Protein AF-A0A0P0WEH6-F1 (afdb_monomer_lite)

Foldseek 3Di:
DVVVVVVVVVVVVVVVVVVVVVCCVVVVVVVDDVPVVNVVVVVVVVVVVVVVVVVVVVVVVVVVVVVVVVVVVVVVVVVVVVVVVVVVVVVVVVPPDDDDDPVVVVVVVVVVVVVVVVVVVVVVVVVVVVVVVVVVVVVVVVVVVVVVVVVVVVVVVVVVVVVVVVVVVVVVVVVVVVVVVVVVVVVVVVVVVVVVVVVVVVPDDPVVVVVVVVVVVVVVVCCVVPVVVVVVVVVVVVVCVVVVVVVVVVCVVCVVVVVVVCVVCVVVCVVVVVVVVVVCVVLVVQLVVQLVVQLCVCVVVVPDDNVVSNVVSNVVSVCVSVVVVVVVVVVVVVVVVVVVVVVVPPPDPPPDPDDPDDDPPDDDD

Organism: Oryza sativa subsp. japonica (NCBI:txid39947)

Radius of gyration: 44.31 Å; chains: 1; bounding box: 139×90×106 Å

Sequence (365 aa):
MANHRAVIAAVLVFCLCFVQVARCDVVAAAVSPSSPEQAQELQMLRAKVASLELRSLGLEDEISGRKEETLQLENVVREKSAQIAALVSELEVLQVPNVADDESVLKANAHNEMLEKQVLRLGSDLEDQVKKGESLEARASEAEKSLLELTQKLDHAEKINMEQKKKIEELNHSLRQVQDKLFEVEREAKLKAEELMKVHGMWLPHWVMARFVYCQDLASDKWQLHGKPVLDALAQKESKKFTTPYITKVVAASEPRLSRVCAVLEPYTRPVISAWRKLVMSASVPHRQVQKGIKHFVNDNGLLKSDSADRFAWFTASALVALPMFYTYKMLSAAIWRKAVAAQGSGGTRSKKASNRRRTQRVDS

InterPro domains:
  IPR022092 TATA element modulatory factor 1 DNA binding [PF12329] (72-144)

Structure (mmCIF, N/CA/C/O backbone):
data_AF-A0A0P0WEH6-F1
#
_entry.id   AF-A0A0P0WEH6-F1
#
loop_
_atom_site.group_PDB
_atom_site.id
_atom_site.type_symbol
_atom_site.label_atom_id
_atom_site.label_alt_id
_atom_site.label_comp_id
_atom_site.label_asym_id
_atom_site.label_entity_id
_atom_site.label_seq_id
_atom_site.pdbx_PDB_ins_code
_atom_site.Cartn_x
_atom_site.Cartn_y
_atom_site.Cartn_z
_atom_site.occupancy
_atom_site.B_iso_or_equiv
_atom_site.auth_seq_id
_atom_site.auth_comp_id
_atom_site.auth_asym_id
_atom_site.auth_atom_id
_atom_site.pdbx_PDB_model_num
ATOM 1 N N . MET A 1 1 ? 30.711 17.380 -37.908 1.00 49.03 1 MET A N 1
ATOM 2 C CA . MET A 1 1 ? 30.812 16.961 -36.486 1.00 49.03 1 MET A CA 1
ATOM 3 C C . MET A 1 1 ? 29.763 17.626 -35.583 1.00 49.03 1 MET A C 1
ATOM 5 O O . MET A 1 1 ? 29.143 16.916 -34.803 1.00 49.03 1 MET A O 1
ATOM 9 N N . ALA A 1 2 ? 29.514 18.943 -35.682 1.00 53.19 2 ALA A N 1
ATOM 10 C CA . ALA A 1 2 ? 28.563 19.655 -34.807 1.00 53.19 2 ALA A CA 1
ATOM 11 C C . ALA A 1 2 ? 27.101 19.163 -34.911 1.00 53.19 2 ALA A C 1
ATOM 13 O O . ALA A 1 2 ? 26.429 19.001 -33.896 1.00 53.19 2 ALA A O 1
ATOM 14 N N . ASN A 1 3 ? 26.637 18.822 -36.117 1.00 61.38 3 ASN A N 1
ATOM 15 C CA . ASN A 1 3 ? 25.236 18.441 -36.342 1.00 61.38 3 ASN A CA 1
ATOM 16 C C . ASN A 1 3 ? 24.877 17.093 -35.697 1.00 61.38 3 ASN A C 1
ATOM 18 O O . ASN A 1 3 ? 23.788 16.938 -35.154 1.00 61.38 3 ASN A O 1
ATOM 22 N N . HIS A 1 4 ? 25.807 16.132 -35.679 1.00 58.94 4 HIS A N 1
ATOM 23 C CA . HIS A 1 4 ? 25.560 14.837 -35.038 1.00 58.94 4 HIS A CA 1
ATOM 24 C C . HIS A 1 4 ? 25.409 14.967 -33.523 1.00 58.94 4 HIS A C 1
ATOM 26 O O . HIS A 1 4 ? 24.548 14.317 -32.936 1.00 58.94 4 HIS A O 1
ATOM 32 N N . ARG A 1 5 ? 26.191 15.855 -32.897 1.00 60.41 5 ARG A N 1
ATOM 33 C CA . ARG A 1 5 ? 26.082 16.132 -31.460 1.00 60.41 5 ARG A CA 1
ATOM 34 C C . ARG A 1 5 ? 24.734 16.764 -31.109 1.00 60.41 5 ARG A C 1
ATOM 36 O O . ARG A 1 5 ? 24.140 16.370 -30.113 1.00 60.41 5 ARG A O 1
ATOM 43 N N . ALA A 1 6 ? 24.224 17.664 -31.952 1.00 67.44 6 ALA A N 1
ATOM 44 C CA . ALA A 1 6 ? 22.910 18.277 -31.757 1.00 67.44 6 ALA A CA 1
ATOM 45 C C . ALA A 1 6 ? 21.763 17.255 -31.863 1.00 67.44 6 ALA A C 1
ATOM 47 O O . ALA A 1 6 ? 20.862 17.256 -31.028 1.00 67.44 6 ALA A O 1
ATOM 48 N N . VAL A 1 7 ? 21.824 16.338 -32.835 1.00 68.19 7 VAL A N 1
ATOM 49 C CA . VAL A 1 7 ? 20.804 15.287 -32.997 1.00 68.19 7 VAL A CA 1
ATOM 50 C C . VAL A 1 7 ? 20.835 14.296 -31.830 1.00 68.19 7 VAL A C 1
ATOM 52 O O . VAL A 1 7 ? 19.786 13.967 -31.284 1.00 68.19 7 VAL A O 1
ATOM 55 N N . ILE A 1 8 ? 22.022 13.863 -31.394 1.00 67.38 8 ILE A N 1
ATOM 56 C CA . ILE A 1 8 ? 22.162 12.959 -30.241 1.00 67.38 8 ILE A CA 1
ATOM 57 C C . ILE A 1 8 ? 21.647 13.635 -28.964 1.00 67.38 8 ILE A C 1
ATOM 59 O O . ILE A 1 8 ? 20.909 13.014 -28.202 1.00 67.38 8 ILE A O 1
ATOM 63 N N . ALA A 1 9 ? 21.963 14.917 -28.756 1.00 73.19 9 ALA A N 1
ATOM 64 C CA . ALA A 1 9 ? 21.450 15.679 -27.621 1.00 73.19 9 ALA A CA 1
ATOM 65 C C . ALA A 1 9 ? 19.916 15.789 -27.652 1.00 73.19 9 ALA A C 1
ATOM 67 O O . ALA A 1 9 ? 19.273 15.555 -26.632 1.00 73.19 9 ALA A O 1
ATOM 68 N N . ALA A 1 10 ? 19.317 16.061 -28.815 1.00 72.06 10 ALA A N 1
ATOM 69 C CA . ALA A 1 10 ? 17.864 16.140 -28.957 1.00 72.06 10 ALA A CA 1
ATOM 70 C C . ALA A 1 10 ? 17.169 14.798 -28.661 1.00 72.06 10 ALA A C 1
ATOM 72 O O . ALA A 1 10 ? 16.159 14.771 -27.959 1.00 72.06 10 ALA A O 1
ATOM 73 N N . VAL A 1 11 ? 17.733 13.677 -29.130 1.00 72.75 11 VAL A N 1
ATOM 74 C CA . VAL A 1 11 ? 17.203 12.330 -28.850 1.00 72.75 11 VAL A CA 1
ATOM 75 C C . VAL A 1 11 ? 17.334 11.981 -27.367 1.00 72.75 11 VAL A C 1
ATOM 77 O O . VAL A 1 11 ? 16.394 11.445 -26.784 1.00 72.75 11 VAL A O 1
ATOM 80 N N . LEU A 1 12 ? 18.457 12.321 -26.727 1.00 71.44 12 LEU A N 1
ATOM 81 C CA . LEU A 1 12 ? 18.643 12.098 -25.291 1.00 71.44 12 LEU A CA 1
ATOM 82 C C . LEU A 1 12 ? 17.666 12.928 -24.456 1.00 71.44 12 LEU A C 1
ATOM 84 O O . LEU A 1 12 ? 17.074 12.392 -23.524 1.00 71.44 12 LEU A O 1
ATOM 88 N N . VAL A 1 13 ? 17.435 14.194 -24.813 1.00 76.69 13 VAL A N 1
ATOM 89 C CA . VAL A 1 13 ? 16.429 15.037 -24.150 1.00 76.69 13 VAL A CA 1
ATOM 90 C C . VAL A 1 13 ? 15.031 14.449 -24.334 1.00 76.69 13 VAL A C 1
ATOM 92 O O . VAL A 1 13 ? 14.286 14.350 -23.365 1.00 76.69 13 VAL A O 1
ATOM 95 N N . PHE A 1 14 ? 14.689 13.974 -25.533 1.00 66.06 14 PHE A N 1
ATOM 96 C CA . PHE A 1 14 ? 13.393 13.347 -25.790 1.00 66.06 14 PHE A CA 1
ATOM 97 C C . PHE A 1 14 ? 13.202 12.049 -24.987 1.00 66.06 14 PHE A C 1
ATOM 99 O O . PHE A 1 14 ? 12.155 11.854 -24.371 1.00 66.06 14 PHE A O 1
ATOM 106 N N . CYS A 1 15 ? 14.228 11.195 -24.911 1.00 64.38 15 CYS A N 1
ATOM 107 C CA . CYS A 1 15 ? 14.220 9.989 -24.078 1.00 64.38 15 CYS A CA 1
ATOM 108 C C . CYS A 1 15 ? 14.113 10.320 -22.585 1.00 64.38 15 CYS A C 1
ATOM 110 O O . CYS A 1 15 ? 13.343 9.679 -21.874 1.00 64.38 15 CYS A O 1
ATOM 112 N N . LEU A 1 16 ? 14.839 11.333 -22.105 1.00 63.47 16 LEU A N 1
ATOM 113 C CA . LEU A 1 16 ? 14.750 11.778 -20.715 1.00 63.47 16 LEU A CA 1
ATOM 114 C C . LEU A 1 16 ? 13.370 12.359 -20.404 1.00 63.47 16 LEU A C 1
ATOM 116 O O . LEU A 1 16 ? 12.826 12.041 -19.356 1.00 63.47 16 LEU A O 1
ATOM 120 N N . CYS A 1 17 ? 12.751 13.113 -21.317 1.00 61.34 17 CYS A N 1
ATOM 121 C CA . CYS A 1 17 ? 11.372 13.573 -21.159 1.00 61.34 17 CYS A CA 1
ATOM 122 C C . CYS A 1 17 ? 10.377 12.407 -21.123 1.00 61.34 17 CYS A C 1
ATOM 124 O O . CYS A 1 17 ? 9.487 12.409 -20.279 1.00 61.34 17 CYS A O 1
ATOM 126 N N . PHE A 1 18 ? 10.539 11.384 -21.968 1.00 52.75 18 PHE A N 1
ATOM 127 C CA . PHE A 1 18 ? 9.688 10.189 -21.924 1.00 52.75 18 PHE A CA 1
ATOM 128 C C . PHE A 1 18 ? 9.858 9.399 -20.623 1.00 52.75 18 PHE A C 1
ATOM 130 O O . PHE A 1 18 ? 8.867 8.971 -20.034 1.00 52.75 18 PHE A O 1
ATOM 137 N N . VAL A 1 19 ? 11.090 9.249 -20.130 1.00 55.75 19 VAL A N 1
ATOM 138 C CA . VAL A 1 19 ? 11.360 8.592 -18.844 1.00 55.75 19 VAL A CA 1
ATOM 139 C C . VAL A 1 19 ? 10.847 9.433 -17.678 1.00 55.75 19 VAL A C 1
ATOM 141 O O . VAL A 1 19 ? 10.328 8.864 -16.726 1.00 55.75 19 VAL A O 1
ATOM 144 N N . GLN A 1 20 ? 10.940 10.763 -17.744 1.00 51.84 20 GLN A N 1
ATOM 145 C CA . GLN A 1 20 ? 10.432 11.656 -16.705 1.00 51.84 20 GLN A CA 1
ATOM 146 C C . GLN A 1 20 ? 8.901 11.682 -16.692 1.00 51.84 20 GLN A C 1
ATOM 148 O O . GLN A 1 20 ? 8.323 11.687 -15.617 1.00 51.84 20 GLN A O 1
ATOM 153 N N . VAL A 1 21 ? 8.233 11.626 -17.850 1.00 52.53 21 VAL A N 1
ATOM 154 C CA . VAL A 1 21 ? 6.766 11.502 -17.933 1.00 52.53 21 VAL A CA 1
ATOM 155 C C . VAL A 1 21 ? 6.313 10.129 -17.433 1.00 52.53 21 VAL A C 1
ATOM 157 O O . VAL A 1 21 ? 5.406 10.062 -16.611 1.00 52.53 21 VAL A O 1
ATOM 160 N N . ALA A 1 22 ? 7.000 9.045 -17.808 1.00 48.09 22 ALA A N 1
ATOM 161 C CA . ALA A 1 22 ? 6.715 7.712 -17.269 1.00 48.09 22 ALA A CA 1
ATOM 162 C C . ALA A 1 22 ? 7.006 7.619 -15.759 1.00 48.09 22 ALA A C 1
ATOM 164 O O . ALA A 1 22 ? 6.276 6.966 -15.017 1.00 48.09 22 ALA A O 1
ATOM 165 N N . ARG A 1 23 ? 8.045 8.309 -15.273 1.00 41.91 23 ARG A N 1
ATOM 166 C CA . ARG A 1 23 ? 8.304 8.457 -13.840 1.00 41.91 23 ARG A CA 1
ATOM 167 C C . ARG A 1 23 ? 7.329 9.402 -13.171 1.00 41.91 23 ARG A C 1
ATOM 169 O O . ARG A 1 23 ? 7.100 9.204 -11.998 1.00 41.91 23 ARG A O 1
ATOM 176 N N . CYS A 1 24 ? 6.733 10.378 -13.838 1.00 42.59 24 CYS A N 1
ATOM 177 C CA . CYS A 1 24 ? 5.680 11.175 -13.224 1.00 42.59 24 CYS A CA 1
ATOM 178 C C . CYS A 1 24 ? 4.388 10.369 -13.099 1.00 42.59 24 CYS A C 1
ATOM 180 O O . CYS A 1 24 ? 3.744 10.520 -12.075 1.00 42.59 24 CYS A O 1
ATOM 182 N N . ASP A 1 25 ? 4.076 9.433 -13.999 1.00 40.84 25 ASP A N 1
ATOM 183 C CA . ASP A 1 25 ? 2.957 8.504 -13.767 1.00 40.84 25 ASP A CA 1
ATOM 184 C C . ASP A 1 25 ? 3.279 7.450 -12.690 1.00 40.84 25 ASP A C 1
ATOM 186 O O . ASP A 1 25 ? 2.415 7.106 -11.888 1.00 40.84 25 ASP A O 1
ATOM 190 N N . VAL A 1 26 ? 4.530 6.982 -12.584 1.00 41.53 26 VAL A N 1
ATOM 191 C CA . VAL A 1 26 ? 4.910 5.989 -11.555 1.00 41.53 26 VAL A CA 1
ATOM 192 C C . VAL A 1 26 ? 5.277 6.616 -10.205 1.00 41.53 26 VAL A C 1
ATOM 194 O O . VAL A 1 26 ? 5.072 5.990 -9.178 1.00 41.53 26 VAL A O 1
ATOM 197 N N . VAL A 1 27 ? 5.769 7.853 -10.151 1.00 36.81 27 VAL A N 1
ATOM 198 C CA . VAL A 1 27 ? 6.082 8.580 -8.905 1.00 36.81 27 VAL A CA 1
ATOM 199 C C . VAL A 1 27 ? 4.881 9.386 -8.424 1.00 36.81 27 VAL A C 1
ATOM 201 O O . VAL A 1 27 ? 4.706 9.481 -7.214 1.00 36.81 27 VAL A O 1
ATOM 204 N N . ALA A 1 28 ? 3.960 9.812 -9.297 1.00 35.62 28 ALA A N 1
ATOM 205 C CA . ALA A 1 28 ? 2.600 10.106 -8.832 1.00 35.62 28 ALA A CA 1
ATOM 206 C C . ALA A 1 28 ? 1.911 8.848 -8.264 1.00 35.62 28 ALA A C 1
ATOM 208 O O . ALA A 1 28 ? 0.992 8.983 -7.465 1.00 35.62 28 ALA A O 1
ATOM 209 N N . ALA A 1 29 ? 2.397 7.643 -8.592 1.00 39.84 29 ALA A N 1
ATOM 210 C CA . ALA A 1 29 ? 2.012 6.405 -7.914 1.00 39.84 29 ALA A CA 1
ATOM 211 C C . ALA A 1 29 ? 2.959 5.968 -6.767 1.00 39.84 29 ALA A C 1
ATOM 213 O O . ALA A 1 29 ? 2.614 5.040 -6.041 1.00 39.84 29 ALA A O 1
ATOM 214 N N . ALA A 1 30 ? 4.124 6.606 -6.564 1.00 36.78 30 ALA A N 1
ATOM 215 C CA . ALA A 1 30 ? 5.135 6.172 -5.581 1.00 36.78 30 ALA A CA 1
ATOM 216 C C . ALA A 1 30 ? 5.506 7.215 -4.518 1.00 36.78 30 ALA A C 1
ATOM 218 O O . ALA A 1 30 ? 6.139 6.859 -3.523 1.00 36.78 30 ALA A O 1
ATOM 219 N N . VAL A 1 31 ? 5.028 8.460 -4.616 1.00 35.81 31 VAL A N 1
ATOM 220 C CA . VAL A 1 31 ? 4.615 9.158 -3.397 1.00 35.81 31 VAL A CA 1
ATOM 221 C C . VAL A 1 31 ? 3.402 8.385 -2.951 1.00 35.81 31 VAL A C 1
ATOM 223 O O . VAL A 1 31 ? 2.314 8.730 -3.377 1.00 35.81 31 VAL A O 1
ATOM 226 N N . SER A 1 32 ? 3.626 7.291 -2.215 1.00 36.75 32 SER A N 1
ATOM 227 C CA . SER A 1 32 ? 2.594 6.522 -1.544 1.00 36.75 32 SER A CA 1
ATOM 228 C C . SER A 1 32 ? 1.738 7.544 -0.814 1.00 36.75 32 SER A C 1
ATOM 230 O O . SER A 1 32 ? 2.116 7.982 0.278 1.00 36.75 32 SER A O 1
ATOM 232 N N . PRO A 1 33 ? 0.578 7.941 -1.371 1.00 44.69 33 PRO A N 1
ATOM 233 C CA . PRO A 1 33 ? -0.447 8.418 -0.487 1.00 44.69 33 PRO A CA 1
ATOM 234 C C . PRO A 1 33 ? -0.684 7.192 0.408 1.00 44.69 33 PRO A C 1
ATOM 236 O O . PRO A 1 33 ? -0.473 6.045 -0.015 1.00 44.69 33 PRO A O 1
ATOM 239 N N . SER A 1 34 ? -1.066 7.382 1.661 1.00 44.69 34 SER A N 1
ATOM 240 C CA . SER A 1 34 ? -1.860 6.350 2.336 1.00 44.69 34 SER A CA 1
ATOM 241 C C . SER A 1 34 ? -2.739 5.683 1.276 1.00 44.69 34 SER A C 1
ATOM 243 O O . SER A 1 34 ? -3.436 6.437 0.583 1.00 44.69 34 SER A O 1
ATOM 245 N N . SER A 1 35 ? -2.581 4.366 1.044 1.00 57.91 35 SER A N 1
ATOM 246 C CA . SER A 1 35 ? -3.246 3.667 -0.067 1.00 57.91 35 SER A CA 1
ATOM 247 C C . SER A 1 35 ? -4.658 4.236 -0.191 1.00 57.91 35 SER A C 1
ATOM 249 O O . SER A 1 35 ? -5.295 4.406 0.852 1.00 57.91 35 SER A O 1
ATOM 251 N N . PRO A 1 36 ? -5.149 4.619 -1.381 1.00 64.56 36 PRO A N 1
ATOM 252 C CA . PRO A 1 36 ? -6.503 5.155 -1.504 1.00 64.56 36 PRO A CA 1
ATOM 253 C C . PRO A 1 36 ? -7.521 4.250 -0.795 1.00 64.56 36 PRO A C 1
ATOM 255 O O . PRO A 1 36 ? -8.462 4.762 -0.204 1.00 64.56 36 PRO A O 1
ATOM 258 N N . GLU A 1 37 ? -7.246 2.943 -0.724 1.00 76.50 37 GLU A N 1
ATOM 259 C CA . GLU A 1 37 ? -7.970 1.971 0.098 1.00 76.50 37 GLU A CA 1
ATOM 260 C C . GLU A 1 37 ? -7.868 2.255 1.606 1.00 76.50 37 GLU A C 1
ATOM 262 O O . GLU A 1 37 ? -8.894 2.346 2.257 1.00 76.50 37 GLU A O 1
ATOM 267 N N . GLN A 1 38 ? -6.678 2.489 2.172 1.00 75.12 38 GLN A N 1
ATOM 268 C CA . GLN A 1 38 ? -6.504 2.866 3.587 1.00 75.12 38 GLN A CA 1
ATOM 269 C C . GLN A 1 38 ? -7.129 4.226 3.920 1.00 75.12 38 GLN A C 1
ATOM 271 O O . GLN A 1 38 ? -7.717 4.396 4.985 1.00 75.12 38 GLN A O 1
ATOM 276 N N . ALA A 1 39 ? -7.007 5.216 3.032 1.00 79.56 39 ALA A N 1
ATOM 277 C CA . ALA A 1 39 ? -7.647 6.515 3.222 1.00 79.56 39 ALA A CA 1
ATOM 278 C C . ALA A 1 39 ? -9.179 6.390 3.162 1.00 79.56 39 ALA A C 1
ATOM 280 O O . ALA A 1 39 ? -9.877 7.011 3.966 1.00 79.56 39 ALA A O 1
ATOM 281 N N . GLN A 1 40 ? -9.693 5.553 2.257 1.00 84.50 40 GLN A N 1
ATOM 282 C CA . GLN A 1 40 ? -11.111 5.225 2.135 1.00 84.50 40 GLN A CA 1
ATOM 283 C C . GLN A 1 40 ? -11.610 4.404 3.328 1.00 84.50 40 GLN A C 1
ATOM 285 O O . GLN A 1 40 ? -12.696 4.677 3.828 1.00 84.50 40 GLN A O 1
ATOM 290 N N . GLU A 1 41 ? -10.821 3.460 3.840 1.00 88.44 41 GLU A N 1
ATOM 291 C CA . GLU A 1 41 ? -11.109 2.697 5.057 1.00 88.44 41 GLU A CA 1
ATOM 292 C C . GLU A 1 41 ? -11.134 3.609 6.282 1.00 88.44 41 GLU A C 1
ATOM 294 O O . GLU A 1 41 ? -12.088 3.554 7.050 1.00 88.44 41 GLU A O 1
ATOM 299 N N . LEU A 1 42 ? -10.156 4.506 6.440 1.00 86.94 42 LEU A N 1
ATOM 300 C CA . LEU A 1 42 ? -10.142 5.492 7.523 1.00 86.94 42 LEU A CA 1
ATOM 301 C C . LEU A 1 42 ? -11.307 6.479 7.416 1.00 86.94 42 LEU A C 1
ATOM 303 O O . LEU A 1 42 ? -11.885 6.848 8.436 1.00 86.94 42 LEU A O 1
ATOM 307 N N . GLN A 1 43 ? -11.679 6.917 6.211 1.00 89.62 43 GLN A N 1
ATOM 308 C CA . GLN A 1 43 ? -12.876 7.739 6.016 1.00 89.62 43 GLN A CA 1
ATOM 309 C C . GLN A 1 43 ? -14.155 6.961 6.320 1.00 89.62 43 GLN A C 1
ATOM 311 O O . GLN A 1 43 ? -15.037 7.494 6.987 1.00 89.62 43 GLN A O 1
ATOM 316 N N . MET A 1 44 ? -14.248 5.703 5.890 1.00 93.38 44 MET A N 1
ATOM 317 C CA . MET A 1 44 ? -15.380 4.827 6.183 1.00 93.38 44 MET A CA 1
ATOM 318 C C . MET A 1 44 ? -15.498 4.572 7.687 1.00 93.38 44 MET A C 1
ATOM 320 O O . MET A 1 44 ? -16.600 4.622 8.223 1.00 93.38 44 MET A O 1
ATOM 324 N N . LEU A 1 45 ? -14.382 4.334 8.377 1.00 93.62 45 LEU A N 1
ATOM 325 C CA . LEU A 1 45 ? -14.332 4.164 9.827 1.00 93.62 45 LEU A CA 1
ATOM 326 C C . LEU A 1 45 ? -14.753 5.445 10.540 1.00 93.62 45 LEU A C 1
ATOM 328 O O . LEU A 1 45 ? -15.625 5.384 11.396 1.00 93.62 45 LEU A O 1
ATOM 332 N N . ARG A 1 46 ? -14.226 6.611 10.145 1.00 93.88 46 ARG A N 1
ATOM 333 C CA . ARG A 1 46 ? -14.662 7.903 10.702 1.00 93.88 46 ARG A CA 1
ATOM 334 C C . ARG A 1 46 ? -16.151 8.159 10.474 1.00 93.88 46 ARG A C 1
ATOM 336 O O . ARG A 1 46 ? -16.830 8.600 11.392 1.00 93.88 46 ARG A O 1
ATOM 343 N N . ALA A 1 47 ? -16.673 7.842 9.288 1.00 94.19 47 ALA A N 1
ATOM 344 C CA . ALA A 1 47 ? -18.098 7.964 8.991 1.00 94.19 47 ALA A CA 1
ATOM 345 C C . ALA A 1 47 ? -18.944 6.998 9.837 1.00 94.19 47 ALA A C 1
ATOM 347 O O . ALA A 1 47 ? -19.999 7.383 10.334 1.00 94.19 47 ALA A O 1
ATOM 348 N N . LYS A 1 48 ? -18.471 5.762 10.046 1.00 96.81 48 LYS A N 1
ATOM 349 C CA . LYS A 1 48 ? -19.132 4.782 10.916 1.00 96.81 48 LYS A CA 1
ATOM 350 C C . LYS A 1 48 ? -19.129 5.220 12.376 1.00 96.81 48 LYS A C 1
ATOM 352 O O . LYS A 1 48 ? -20.180 5.150 13.000 1.00 96.81 48 LYS A O 1
ATOM 357 N N . VAL A 1 49 ? -18.003 5.709 12.894 1.00 94.56 49 VAL A N 1
ATOM 358 C CA . VAL A 1 49 ? -17.905 6.250 14.258 1.00 94.56 49 VAL A CA 1
ATOM 359 C C . VAL A 1 49 ? -18.876 7.416 14.430 1.00 94.56 49 VAL A C 1
ATOM 361 O O . VAL A 1 49 ? -19.721 7.347 15.311 1.00 94.56 49 VAL A O 1
ATOM 364 N N . ALA A 1 50 ? -18.887 8.387 13.512 1.00 94.75 50 ALA A N 1
ATOM 365 C CA . ALA A 1 50 ? -19.842 9.497 13.559 1.00 94.75 50 ALA A CA 1
ATOM 366 C C . ALA A 1 50 ? -21.311 9.028 13.481 1.00 94.75 50 ALA A C 1
ATOM 368 O O . ALA A 1 50 ? -22.183 9.574 14.154 1.00 94.75 50 ALA A O 1
ATOM 369 N N . SER A 1 51 ? -21.603 7.994 12.683 1.00 95.12 51 SER A N 1
ATOM 370 C CA . SER A 1 51 ? -22.953 7.419 12.604 1.00 95.12 51 SER A CA 1
ATOM 371 C C . SER A 1 51 ? -23.369 6.683 13.882 1.00 95.12 51 SER A C 1
ATOM 373 O O . SER A 1 51 ? -24.536 6.740 14.265 1.00 95.12 51 SER A O 1
ATOM 375 N N . LEU A 1 52 ? -22.427 6.006 14.548 1.00 95.81 52 LEU A N 1
ATOM 376 C CA . LEU A 1 52 ? -22.659 5.312 15.813 1.00 95.81 52 LEU A CA 1
ATOM 377 C C . LEU A 1 52 ? -22.820 6.306 16.960 1.00 95.81 52 LEU A C 1
ATOM 379 O O . LEU A 1 52 ? -23.732 6.139 17.760 1.00 95.81 52 LEU A O 1
ATOM 383 N N . GLU A 1 53 ? -22.008 7.361 16.997 1.00 95.38 53 GLU A N 1
ATOM 384 C CA . GLU A 1 53 ? -22.137 8.463 17.955 1.00 95.38 53 GLU A CA 1
ATOM 385 C C . GLU A 1 53 ? -23.506 9.144 17.833 1.00 95.38 53 GLU A C 1
ATOM 387 O O . GLU A 1 53 ? -24.196 9.321 18.835 1.00 95.38 53 GLU A O 1
ATOM 392 N N . LEU A 1 54 ? -23.962 9.435 16.608 1.00 94.19 54 LEU A N 1
ATOM 393 C CA . LEU A 1 54 ? -25.293 10.004 16.375 1.00 94.19 54 LEU A CA 1
ATOM 394 C C . LEU A 1 54 ? -26.417 9.056 16.823 1.00 94.19 54 LEU A C 1
ATOM 396 O O . LEU A 1 54 ? -27.415 9.498 17.387 1.00 94.19 54 LEU A O 1
ATOM 400 N N . ARG A 1 55 ? -26.264 7.747 16.585 1.00 96.25 55 ARG A N 1
ATOM 401 C CA . ARG A 1 55 ? -27.238 6.739 17.026 1.00 96.25 55 ARG A CA 1
ATOM 402 C C . ARG A 1 55 ? -27.246 6.582 18.547 1.00 96.25 55 ARG A C 1
ATOM 404 O O . ARG A 1 55 ? -28.312 6.366 19.106 1.00 96.25 55 ARG A O 1
ATOM 411 N N . SER A 1 56 ? -26.088 6.704 19.195 1.00 91.31 56 SER A N 1
ATOM 412 C CA . SER A 1 56 ? -25.959 6.683 20.655 1.00 91.31 56 SER A CA 1
ATOM 413 C C . SER A 1 56 ? -26.688 7.866 21.281 1.00 91.31 56 SER A C 1
ATOM 415 O O . SER A 1 56 ? -27.531 7.657 22.143 1.00 91.31 56 SER A O 1
ATOM 417 N N . LEU A 1 57 ? -26.451 9.081 20.774 1.00 92.19 57 LEU A N 1
ATOM 418 C CA . LEU A 1 57 ? -27.165 10.287 21.209 1.00 92.19 57 LEU A CA 1
ATOM 419 C C . LEU A 1 57 ? -28.681 10.162 21.002 1.00 92.19 57 LEU A C 1
ATOM 421 O O . LEU A 1 57 ? -29.457 10.480 21.896 1.00 92.19 57 LEU A O 1
ATOM 425 N N . GLY A 1 58 ? -29.116 9.633 19.853 1.00 93.19 58 GLY A N 1
ATOM 426 C CA . GLY A 1 58 ? -30.540 9.403 19.595 1.00 93.19 58 GLY A CA 1
ATOM 427 C C . GLY A 1 58 ? -31.182 8.394 20.555 1.00 93.19 58 GLY A C 1
ATOM 428 O O . GLY A 1 58 ? -32.320 8.589 20.971 1.00 93.19 58 GLY A O 1
ATOM 429 N N . LEU A 1 59 ? -30.458 7.335 20.936 1.00 95.38 59 LEU A N 1
ATOM 430 C CA . LEU A 1 59 ? -30.929 6.366 21.930 1.00 95.38 59 LEU A CA 1
ATOM 431 C C . LEU A 1 59 ? -30.948 6.954 23.345 1.00 95.38 59 LEU A C 1
ATOM 433 O O . LEU A 1 59 ? -31.854 6.640 24.111 1.00 95.38 59 LEU A O 1
ATOM 437 N N . GLU A 1 60 ? -29.987 7.808 23.700 1.00 93.88 60 GLU A N 1
ATOM 438 C CA . GLU A 1 60 ? -29.982 8.527 24.980 1.00 93.88 60 GLU A CA 1
ATOM 439 C C . GLU A 1 60 ? -31.196 9.459 25.105 1.00 93.88 60 GLU A C 1
ATOM 441 O O . GLU A 1 60 ? -31.876 9.436 26.136 1.00 93.88 60 GLU A O 1
ATOM 446 N N . ASP A 1 61 ? -31.525 10.199 24.042 1.00 93.75 61 ASP A N 1
ATOM 447 C CA . ASP A 1 61 ? -32.721 11.046 23.978 1.00 93.75 61 ASP A CA 1
ATOM 448 C C . ASP A 1 61 ? -34.018 10.218 24.021 1.00 93.75 61 ASP A C 1
ATOM 450 O O . ASP A 1 61 ? -34.959 10.585 24.725 1.00 93.75 61 ASP A O 1
ATOM 454 N N . GLU A 1 62 ? -34.079 9.071 23.334 1.00 94.69 62 GLU A N 1
ATOM 455 C CA . GLU A 1 62 ? -35.246 8.178 23.388 1.00 94.69 62 GLU A CA 1
ATOM 456 C C . GLU A 1 62 ? -35.433 7.572 24.790 1.00 94.69 62 GLU A C 1
ATOM 458 O O . GLU A 1 62 ? -36.550 7.527 25.306 1.00 94.69 62 GLU A O 1
ATOM 463 N N . ILE A 1 63 ? -34.347 7.149 25.448 1.00 93.75 63 ILE A N 1
ATOM 464 C CA . ILE A 1 63 ? -34.378 6.650 26.831 1.00 93.75 63 ILE A CA 1
ATOM 465 C C . ILE A 1 63 ? -34.828 7.757 27.790 1.00 93.75 63 ILE A C 1
ATOM 467 O O . ILE A 1 63 ? -35.604 7.490 28.707 1.00 93.75 63 ILE A O 1
ATOM 471 N N . SER A 1 64 ? -34.355 8.988 27.590 1.00 94.25 64 SER A N 1
ATOM 472 C CA . SER A 1 64 ? -34.789 10.168 28.343 1.00 94.25 64 SER A CA 1
ATOM 473 C C . SER A 1 64 ? -36.294 10.416 28.179 1.00 94.25 64 SER A C 1
ATOM 475 O O . SER A 1 64 ? -37.013 10.501 29.176 1.00 94.25 64 SER A O 1
ATOM 477 N N . GLY A 1 65 ? -36.794 10.419 26.938 1.00 94.12 65 GLY A N 1
ATOM 478 C CA . GLY A 1 65 ? -38.219 10.576 26.640 1.00 94.12 65 GLY A CA 1
ATOM 479 C C . GLY A 1 65 ? -39.080 9.480 27.271 1.00 94.12 65 GLY A C 1
ATOM 480 O O . GLY A 1 65 ? -40.054 9.778 27.959 1.00 94.12 65 GLY A O 1
ATOM 481 N N . ARG A 1 66 ? -38.677 8.209 27.146 1.00 94.56 66 ARG A N 1
ATOM 482 C CA . ARG A 1 66 ? -39.400 7.086 27.768 1.00 94.56 66 ARG A CA 1
ATOM 483 C C . ARG A 1 66 ? -39.385 7.137 29.293 1.00 94.56 66 ARG A C 1
ATOM 485 O O . ARG A 1 66 ? -40.356 6.718 29.921 1.00 94.56 66 ARG A O 1
ATOM 492 N N . LYS A 1 67 ? -38.309 7.630 29.915 1.00 94.81 67 LYS A N 1
ATOM 493 C CA . LYS A 1 67 ? -38.262 7.839 31.372 1.00 94.81 67 LYS A CA 1
ATOM 494 C C . LYS A 1 67 ? -39.280 8.887 31.815 1.00 94.81 67 LYS A C 1
ATOM 496 O O . LYS A 1 67 ? -39.969 8.655 32.802 1.00 94.81 67 LYS A O 1
ATOM 501 N N . GLU A 1 68 ? -39.413 9.984 31.075 1.00 95.00 68 GLU A N 1
ATOM 502 C CA . GLU A 1 68 ? -40.420 11.017 31.345 1.00 95.00 68 GLU A CA 1
ATOM 503 C C . GLU A 1 68 ? -41.849 10.476 31.175 1.00 95.00 68 GLU A C 1
ATOM 505 O O . GLU A 1 68 ? -42.680 10.634 32.067 1.00 95.00 68 GLU A O 1
ATOM 510 N N . GLU A 1 69 ? -42.128 9.746 30.090 1.00 95.00 69 GLU A N 1
ATOM 511 C CA . GLU A 1 69 ? -43.420 9.069 29.884 1.00 95.00 69 GLU A CA 1
ATOM 512 C C . GLU A 1 69 ? -43.734 8.071 31.011 1.00 95.00 69 GLU A C 1
ATOM 514 O O . GLU A 1 69 ? -44.866 7.997 31.490 1.00 95.00 69 GLU A O 1
ATOM 519 N N . THR A 1 70 ? -42.723 7.332 31.482 1.00 90.94 70 THR A N 1
ATOM 520 C CA . THR A 1 70 ? -42.864 6.388 32.600 1.00 90.94 70 THR A CA 1
ATOM 521 C C . THR A 1 70 ? -43.184 7.119 33.904 1.00 90.94 70 THR A C 1
ATOM 523 O O . THR A 1 70 ? -44.063 6.676 34.637 1.00 90.94 70 THR A O 1
ATOM 526 N N . LEU A 1 71 ? -42.542 8.260 34.181 1.00 94.06 71 LEU A N 1
ATOM 527 C CA . LEU A 1 71 ? -42.849 9.093 35.351 1.00 94.06 71 LEU A CA 1
ATOM 528 C C . LEU A 1 71 ? -44.264 9.677 35.284 1.00 94.06 71 LEU A C 1
ATOM 530 O O . LEU A 1 71 ? -44.969 9.718 36.294 1.00 94.06 71 LEU A O 1
ATOM 534 N N . GLN A 1 72 ? -44.712 10.096 34.100 1.00 93.75 72 GLN A N 1
ATOM 535 C CA . GLN A 1 72 ? -46.085 10.556 33.894 1.00 93.75 72 GLN A CA 1
ATOM 536 C C . GLN A 1 72 ? -47.091 9.432 34.142 1.00 93.75 72 GLN A C 1
ATOM 538 O O . GLN A 1 72 ? -48.069 9.634 34.864 1.00 93.75 72 GLN A O 1
ATOM 543 N N . LEU A 1 73 ? -46.832 8.236 33.608 1.00 93.62 73 LEU A N 1
ATOM 544 C CA . LEU A 1 73 ? -47.685 7.075 33.834 1.00 93.62 73 LEU A CA 1
ATOM 545 C C . LEU A 1 73 ? -47.695 6.668 35.312 1.00 93.62 73 LEU A C 1
ATOM 547 O O . LEU A 1 73 ? -48.758 6.379 35.850 1.00 93.62 73 LEU A O 1
ATOM 551 N N . GLU A 1 74 ? -46.550 6.710 35.995 1.00 94.62 74 GLU A N 1
ATOM 552 C CA . GLU A 1 74 ? -46.455 6.431 37.429 1.00 94.62 74 GLU A CA 1
ATOM 553 C C . GLU A 1 74 ? -47.264 7.441 38.257 1.00 94.62 74 GLU A C 1
ATOM 555 O O . GLU A 1 74 ? -47.966 7.059 39.193 1.00 94.62 74 GLU A O 1
ATOM 560 N N . ASN A 1 75 ? -47.236 8.725 37.886 1.00 94.50 75 ASN A N 1
ATOM 561 C CA . ASN A 1 75 ? -48.056 9.754 38.523 1.00 94.50 75 ASN A CA 1
ATOM 562 C C . ASN A 1 75 ? -49.554 9.493 38.334 1.00 94.50 75 ASN A C 1
ATOM 564 O O . ASN A 1 75 ? -50.300 9.547 39.313 1.00 94.50 75 ASN A O 1
ATOM 568 N N . VAL A 1 76 ? -49.983 9.148 37.115 1.00 95.50 76 VAL A N 1
ATOM 569 C CA . VAL A 1 76 ? -51.379 8.781 36.831 1.00 95.50 76 VAL A CA 1
ATOM 570 C C . VAL A 1 76 ? -51.774 7.522 37.598 1.00 95.50 76 VAL A C 1
ATOM 572 O O . VAL A 1 76 ? -52.845 7.492 38.193 1.00 95.50 76 VAL A O 1
ATOM 575 N N . VAL A 1 77 ? -50.924 6.493 37.644 1.00 93.19 77 VAL A N 1
ATOM 576 C CA . VAL A 1 77 ? -51.182 5.268 38.416 1.00 93.19 77 VAL A CA 1
ATOM 577 C C . VAL A 1 77 ? -51.310 5.585 39.900 1.00 93.19 77 VAL A C 1
ATOM 579 O O . VAL A 1 77 ? -52.232 5.088 40.537 1.00 93.19 77 VAL A O 1
ATOM 582 N N . ARG A 1 78 ? -50.453 6.448 40.454 1.00 89.69 78 ARG A N 1
ATOM 583 C CA . ARG A 1 78 ? -50.537 6.870 41.856 1.00 89.69 78 ARG A CA 1
ATOM 584 C C . ARG A 1 78 ? -51.837 7.618 42.130 1.00 89.69 78 ARG A C 1
ATOM 586 O O . ARG A 1 78 ? -52.524 7.312 43.099 1.00 89.69 78 ARG A O 1
ATOM 593 N N . GLU A 1 79 ? -52.222 8.534 41.249 1.00 92.75 79 GLU A N 1
ATOM 594 C CA . GLU A 1 79 ? -53.483 9.268 41.349 1.00 92.75 79 GLU A CA 1
ATOM 595 C C . GLU A 1 79 ? -54.691 8.327 41.250 1.00 92.75 79 GLU A C 1
ATOM 597 O O . GLU A 1 79 ? -55.576 8.365 42.102 1.00 92.75 79 GLU A O 1
ATOM 602 N N . LYS A 1 80 ? -54.707 7.422 40.265 1.00 94.56 80 LYS A N 1
ATOM 603 C CA . LYS A 1 80 ? -55.752 6.404 40.118 1.00 94.56 80 LYS A CA 1
ATOM 604 C C . LYS A 1 80 ? -55.785 5.450 41.301 1.00 94.56 80 LYS A C 1
ATOM 606 O O . LYS A 1 80 ? -56.870 5.126 41.758 1.00 94.56 80 LYS A O 1
ATOM 611 N N . SER A 1 81 ? -54.640 5.054 41.848 1.00 92.38 81 SER A N 1
ATOM 612 C CA . SER A 1 81 ? -54.587 4.229 43.057 1.00 92.38 81 SER A CA 1
ATOM 613 C C . SER A 1 81 ? -55.135 4.966 44.278 1.00 92.38 81 SER A C 1
ATOM 615 O O . SER A 1 81 ? -55.831 4.357 45.081 1.00 92.38 81 SER A O 1
ATOM 617 N N . ALA A 1 82 ? -54.911 6.280 44.385 1.00 90.94 82 ALA A N 1
ATOM 618 C CA . ALA A 1 82 ? -55.483 7.099 45.447 1.00 90.94 82 ALA A CA 1
ATOM 619 C C . ALA A 1 82 ? -56.999 7.274 45.264 1.00 90.94 82 ALA A C 1
ATOM 621 O O . ALA A 1 82 ? -57.742 7.175 46.235 1.00 90.94 82 ALA A O 1
ATOM 622 N N . GLN A 1 83 ? -57.468 7.461 44.023 1.00 92.88 83 GLN A N 1
ATOM 623 C CA . GLN A 1 83 ? -58.897 7.484 43.687 1.00 92.88 83 GLN A CA 1
ATOM 624 C C . GLN A 1 83 ? -59.559 6.141 44.005 1.00 92.88 83 GLN A C 1
ATOM 626 O O . GLN A 1 83 ? -60.623 6.121 44.609 1.00 92.88 83 GLN A O 1
ATOM 631 N N . ILE A 1 84 ? -58.922 5.021 43.654 1.00 89.44 84 ILE A N 1
ATOM 632 C CA . ILE A 1 84 ? -59.405 3.681 43.998 1.00 89.44 84 ILE A CA 1
ATOM 633 C C . ILE A 1 84 ? -59.431 3.509 45.517 1.00 89.44 84 ILE A C 1
ATOM 635 O O . ILE A 1 84 ? -60.437 3.052 46.034 1.00 89.44 84 ILE A O 1
ATOM 639 N N . ALA A 1 85 ? -58.389 3.911 46.248 1.00 85.44 85 ALA A N 1
ATOM 640 C CA . ALA A 1 85 ? -58.374 3.822 47.708 1.00 85.44 85 ALA A CA 1
ATOM 641 C C . ALA A 1 85 ? -59.496 4.655 48.353 1.00 85.44 85 ALA A C 1
ATOM 643 O O . ALA A 1 85 ? -60.166 4.175 49.267 1.00 85.44 85 ALA A O 1
ATOM 644 N N . ALA A 1 86 ? -59.747 5.866 47.842 1.00 86.00 86 ALA A N 1
ATOM 645 C CA . ALA A 1 86 ? -60.850 6.716 48.282 1.00 86.00 86 ALA A CA 1
ATOM 646 C C . ALA A 1 86 ? -62.217 6.085 47.974 1.00 86.00 86 ALA A C 1
ATOM 648 O O . ALA A 1 86 ? -63.068 6.027 48.855 1.00 86.00 86 ALA A O 1
ATOM 649 N N . LEU A 1 87 ? -62.406 5.545 46.767 1.00 85.06 87 LEU A N 1
ATOM 650 C CA . LEU A 1 87 ? -63.636 4.850 46.381 1.00 85.06 87 LEU A CA 1
ATOM 651 C C . LEU A 1 87 ? -63.846 3.552 47.164 1.00 85.06 87 LEU A C 1
ATOM 653 O O . LEU A 1 87 ? -64.976 3.236 47.503 1.00 85.06 87 LEU A O 1
ATOM 657 N N . VAL A 1 88 ? -62.787 2.800 47.471 1.00 83.25 88 VAL A N 1
ATOM 658 C CA . VAL A 1 88 ? -62.859 1.610 48.334 1.00 83.25 88 VAL A CA 1
ATOM 659 C C . VAL A 1 88 ? -63.272 2.017 49.746 1.00 83.25 88 VAL A C 1
ATOM 661 O O . VAL A 1 88 ? -64.144 1.373 50.314 1.00 83.25 88 VAL A O 1
ATOM 664 N N . SER A 1 89 ? -62.743 3.129 50.267 1.00 80.62 89 SER A N 1
ATOM 665 C CA . SER A 1 89 ? -63.183 3.684 51.556 1.00 80.62 89 SER A CA 1
ATOM 666 C C . SER A 1 89 ? -64.645 4.148 51.517 1.00 80.62 89 SER A C 1
ATOM 668 O O . SER A 1 89 ? -65.390 3.903 52.461 1.00 80.62 89 SER A O 1
ATOM 670 N N . GLU A 1 90 ? -65.094 4.780 50.427 1.00 80.94 90 GLU A N 1
ATOM 671 C CA . GLU A 1 90 ? -66.505 5.145 50.239 1.00 80.94 90 GLU A CA 1
ATOM 672 C C . GLU A 1 90 ? -67.406 3.916 50.089 1.00 80.94 90 GLU A C 1
ATOM 674 O O . GLU A 1 90 ? -68.492 3.900 50.656 1.00 80.94 90 GLU A O 1
ATOM 679 N N . LEU A 1 91 ? -66.973 2.871 49.379 1.00 69.12 91 LEU A N 1
ATOM 680 C CA . LEU A 1 91 ? -67.709 1.613 49.251 1.00 69.12 91 LEU A CA 1
ATOM 681 C C . LEU A 1 91 ? -67.778 0.856 50.578 1.00 69.12 91 LEU A C 1
ATOM 683 O O . LEU A 1 91 ? -68.827 0.300 50.873 1.00 69.12 91 LEU A O 1
ATOM 687 N N . GLU A 1 92 ? -66.728 0.868 51.401 1.00 74.38 92 GLU A N 1
ATOM 688 C CA . GLU A 1 92 ? -66.775 0.330 52.769 1.00 74.38 92 GLU A CA 1
ATOM 689 C C . GLU A 1 92 ? -67.749 1.117 53.657 1.00 74.38 92 GLU A C 1
ATOM 691 O O . GLU A 1 92 ? -68.437 0.525 54.487 1.00 74.38 92 GLU A O 1
ATOM 696 N N . VAL A 1 93 ? -67.885 2.430 53.442 1.00 66.88 93 VAL A N 1
ATOM 697 C CA . VAL A 1 93 ? -68.907 3.260 54.105 1.00 66.88 93 VAL A CA 1
ATOM 698 C C . VAL A 1 93 ? -70.314 2.994 53.549 1.00 66.88 93 VAL A C 1
ATOM 700 O O . VAL A 1 93 ? -71.287 3.002 54.303 1.00 66.88 93 VAL A O 1
ATOM 703 N N . LEU A 1 94 ? -70.438 2.751 52.243 1.00 54.78 94 LEU A N 1
ATOM 704 C CA . LEU A 1 94 ? -71.702 2.540 51.531 1.00 54.78 94 LEU A CA 1
ATOM 705 C C . LEU A 1 94 ? -72.118 1.073 51.435 1.00 54.78 94 LEU A C 1
ATOM 707 O O . LEU A 1 94 ? -73.168 0.798 50.853 1.00 54.78 94 LEU A O 1
ATOM 711 N N . GLN A 1 95 ? -71.374 0.139 52.037 1.00 45.25 95 GLN A N 1
ATOM 712 C CA . GLN A 1 95 ? -71.769 -1.263 52.189 1.00 45.25 95 GLN A CA 1
ATOM 713 C C . GLN A 1 95 ? -72.893 -1.402 53.235 1.00 45.25 95 GLN A C 1
ATOM 715 O O . GLN A 1 95 ? -72.849 -2.195 54.169 1.00 45.25 95 GLN A O 1
ATOM 720 N N . VAL A 1 96 ? -73.948 -0.613 53.042 1.00 39.91 96 VAL A N 1
ATOM 721 C CA . VAL A 1 96 ? -75.321 -0.928 53.392 1.00 39.91 96 VAL A CA 1
ATOM 722 C C . VAL A 1 96 ? -75.877 -1.696 52.185 1.00 39.91 96 VAL A C 1
ATOM 724 O O . VAL A 1 96 ? -75.941 -1.140 51.088 1.00 39.91 96 VAL A O 1
ATOM 727 N N . PRO A 1 97 ? -76.239 -2.981 52.333 1.00 37.88 97 PRO A N 1
ATOM 728 C CA . PRO A 1 97 ? -76.655 -3.807 51.209 1.00 37.88 97 PRO A CA 1
ATOM 729 C C . PRO A 1 97 ? -77.987 -3.288 50.673 1.00 37.88 97 PRO A C 1
ATOM 731 O O . PRO A 1 97 ? -79.001 -3.373 51.367 1.00 37.88 97 PRO A O 1
ATOM 734 N N . ASN A 1 98 ? -78.007 -2.774 49.445 1.00 43.22 98 ASN A N 1
ATOM 735 C CA . ASN A 1 98 ? -79.260 -2.579 48.736 1.00 43.22 98 ASN A CA 1
ATOM 736 C C . ASN A 1 98 ? -79.162 -3.083 47.297 1.00 43.22 98 ASN A C 1
ATOM 738 O O . ASN A 1 98 ? -78.187 -2.857 46.586 1.00 43.22 98 ASN A O 1
ATOM 742 N N . VAL A 1 99 ? -80.193 -3.837 46.945 1.00 36.50 99 VAL A N 1
ATOM 743 C CA . VAL A 1 99 ? -80.357 -4.689 45.771 1.00 36.50 99 VAL A CA 1
ATOM 744 C C . VAL A 1 99 ? -80.465 -3.812 44.521 1.00 36.50 99 VAL A C 1
ATOM 746 O O . VAL A 1 99 ? -81.361 -2.977 44.446 1.00 36.50 99 VAL A O 1
ATOM 749 N N . ALA A 1 100 ? -79.541 -3.973 43.570 1.00 46.84 100 ALA A N 1
ATOM 750 C CA . ALA A 1 100 ? -79.474 -3.190 42.335 1.00 46.84 100 ALA A CA 1
ATOM 751 C C . ALA A 1 100 ? -79.632 -4.080 41.093 1.00 46.84 100 ALA A C 1
ATOM 753 O O . ALA A 1 100 ? -79.217 -5.237 41.078 1.00 46.84 100 ALA A O 1
ATOM 754 N N . ASP A 1 101 ? -80.252 -3.486 40.076 1.00 51.81 101 ASP A N 1
ATOM 755 C CA . ASP A 1 101 ? -80.936 -4.106 38.945 1.00 51.81 101 ASP A CA 1
ATOM 756 C C . ASP A 1 101 ? -80.069 -4.991 38.026 1.00 51.81 101 ASP A C 1
ATOM 758 O O . ASP A 1 101 ? -79.006 -4.584 37.537 1.00 51.81 101 ASP A O 1
ATOM 762 N N . ASP A 1 102 ? -80.610 -6.174 37.707 1.00 55.03 102 ASP A N 1
ATOM 763 C CA . ASP A 1 102 ? -80.000 -7.262 36.924 1.00 55.03 102 ASP A CA 1
ATOM 764 C C . ASP A 1 102 ? -79.461 -6.840 35.540 1.00 55.03 102 ASP A C 1
ATOM 766 O O . ASP A 1 102 ? -78.515 -7.437 35.023 1.00 55.03 102 ASP A O 1
ATOM 770 N N . GLU A 1 103 ? -80.000 -5.786 34.917 1.00 61.75 103 GLU A N 1
ATOM 771 C CA . GLU A 1 103 ? -79.560 -5.363 33.578 1.00 61.75 103 GLU A CA 1
ATOM 772 C C . GLU A 1 103 ? -78.166 -4.704 33.591 1.00 61.75 103 GLU A C 1
ATOM 774 O O . GLU A 1 103 ? -77.393 -4.821 32.633 1.00 61.75 103 GLU A O 1
ATOM 779 N N . SER A 1 104 ? -77.820 -4.027 34.691 1.00 66.38 104 SER A N 1
ATOM 780 C CA . SER A 1 104 ? -76.510 -3.389 34.863 1.00 66.38 104 SER A CA 1
ATOM 781 C C . SER A 1 104 ? -75.402 -4.428 35.056 1.00 66.38 104 SER A C 1
ATOM 783 O O . SER A 1 104 ? -74.327 -4.306 34.464 1.00 66.38 104 SER A O 1
ATOM 785 N N . VAL A 1 105 ? -75.709 -5.501 35.791 1.00 63.41 105 VAL A N 1
ATOM 786 C CA . VAL A 1 105 ? -74.811 -6.632 36.046 1.00 63.41 105 VAL A CA 1
ATOM 787 C C . VAL A 1 105 ? -74.500 -7.376 34.749 1.00 63.41 105 VAL A C 1
ATOM 789 O O . VAL A 1 105 ? -73.344 -7.696 34.491 1.00 63.41 105 VAL A O 1
ATOM 792 N N . LEU A 1 106 ? -75.490 -7.588 33.875 1.00 70.25 106 LEU A N 1
ATOM 793 C CA . LEU A 1 106 ? -75.261 -8.250 32.586 1.00 70.25 106 LEU A CA 1
ATOM 794 C C . LEU A 1 106 ? -74.363 -7.428 31.648 1.00 70.25 106 LEU A C 1
ATOM 796 O O . LEU A 1 106 ? -73.465 -7.991 31.019 1.00 70.25 106 LEU A O 1
ATOM 800 N N . LYS A 1 107 ? -74.548 -6.100 31.574 1.00 78.62 107 LYS A N 1
ATOM 801 C CA . LYS A 1 107 ? -73.657 -5.219 30.790 1.00 78.62 107 LYS 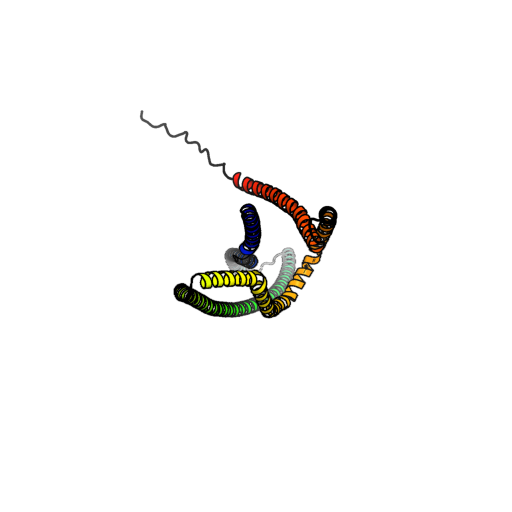A CA 1
ATOM 802 C C . LYS A 1 107 ? -72.244 -5.187 31.371 1.00 78.62 107 LYS A C 1
ATOM 804 O O . LYS A 1 107 ? -71.282 -5.233 30.606 1.00 78.62 107 LYS A O 1
ATOM 809 N N . ALA A 1 108 ? -72.118 -5.142 32.697 1.00 76.31 108 ALA A N 1
ATOM 810 C CA . ALA A 1 108 ? -70.829 -5.200 33.378 1.00 76.31 108 ALA A CA 1
ATOM 811 C C . ALA A 1 108 ? -70.112 -6.534 33.120 1.00 76.31 108 ALA A C 1
ATOM 813 O O . ALA A 1 108 ? -68.938 -6.524 32.763 1.00 76.31 108 ALA A O 1
ATOM 814 N N . ASN A 1 109 ? -70.822 -7.664 33.190 1.00 75.81 109 ASN A N 1
ATOM 815 C CA . ASN A 1 109 ? -70.271 -8.986 32.889 1.00 75.81 109 ASN A CA 1
ATOM 816 C C . ASN A 1 109 ? -69.825 -9.101 31.425 1.00 75.81 109 ASN A C 1
ATOM 818 O O . ASN A 1 109 ? -68.724 -9.575 31.161 1.00 75.81 109 ASN A O 1
ATOM 822 N N . ALA A 1 110 ? -70.618 -8.599 30.471 1.00 81.12 110 ALA A N 1
ATOM 823 C CA . ALA A 1 110 ? -70.234 -8.586 29.057 1.00 81.12 110 ALA A CA 1
ATOM 824 C C . ALA A 1 110 ? -68.989 -7.716 28.795 1.00 81.12 110 ALA A C 1
ATOM 826 O O . ALA A 1 110 ? -68.098 -8.106 28.036 1.00 81.12 110 ALA A O 1
ATOM 827 N N . HIS A 1 111 ? -68.898 -6.549 29.444 1.00 83.12 111 HIS A N 1
ATOM 828 C CA . HIS A 1 111 ? -67.698 -5.713 29.400 1.00 83.12 111 HIS A CA 1
ATOM 829 C C . HIS A 1 111 ? -66.493 -6.406 30.038 1.00 83.12 111 HIS A C 1
ATOM 831 O O . HIS A 1 111 ? -65.399 -6.329 29.481 1.00 83.12 111 HIS A O 1
ATOM 837 N N . ASN A 1 112 ? -66.690 -7.102 31.158 1.00 84.06 112 ASN A N 1
ATOM 838 C CA . ASN A 1 112 ? -65.634 -7.834 31.842 1.00 84.06 112 ASN A CA 1
ATOM 839 C C . ASN A 1 112 ? -65.094 -8.981 30.972 1.00 84.06 112 ASN A C 1
ATOM 841 O O . ASN A 1 112 ? -63.890 -9.062 30.759 1.00 84.06 112 ASN A O 1
ATOM 845 N N . GLU A 1 113 ? -65.963 -9.779 30.343 1.00 86.38 113 GLU A N 1
ATOM 846 C CA . GLU A 1 113 ? -65.543 -10.820 29.392 1.00 86.38 113 GLU A CA 1
ATOM 847 C C . GLU A 1 113 ? -64.777 -10.248 28.187 1.00 86.38 113 GLU A C 1
ATOM 849 O O . GLU A 1 113 ? -63.827 -10.855 27.681 1.00 86.38 113 GLU A O 1
ATOM 854 N N . MET A 1 114 ? -65.198 -9.086 27.678 1.00 90.12 114 MET A N 1
ATOM 855 C CA . MET A 1 114 ? -64.500 -8.412 26.583 1.00 90.12 114 MET A CA 1
ATOM 856 C C . MET A 1 114 ? -63.115 -7.922 27.021 1.00 90.12 114 MET A C 1
ATOM 858 O O . MET A 1 114 ? -62.154 -8.062 26.259 1.00 90.12 114 MET A O 1
ATOM 862 N N . LEU A 1 115 ? -63.006 -7.385 28.237 1.00 91.62 115 LEU A N 1
ATOM 863 C CA . LEU A 1 115 ? -61.749 -6.935 28.825 1.00 91.62 115 LEU A CA 1
ATOM 864 C C . LEU A 1 115 ? -60.798 -8.117 29.061 1.00 91.62 115 LEU A C 1
ATOM 866 O O . LEU A 1 115 ? -59.643 -8.052 28.655 1.00 91.62 115 LEU A O 1
ATOM 870 N N . GLU A 1 116 ? -61.292 -9.232 29.603 1.00 91.69 116 GLU A N 1
ATOM 871 C CA . GLU A 1 116 ? -60.528 -10.472 29.786 1.00 91.69 116 GLU A CA 1
ATOM 872 C C . GLU A 1 116 ? -59.972 -10.995 28.457 1.00 91.69 116 GLU A C 1
ATOM 874 O O . GLU A 1 116 ? -58.785 -11.307 28.348 1.00 91.69 116 GLU A O 1
ATOM 879 N N . LYS A 1 117 ? -60.795 -11.016 27.398 1.00 93.44 117 LYS A N 1
ATOM 880 C CA . LYS A 1 117 ? -60.344 -11.408 26.052 1.00 93.44 117 LYS A CA 1
ATOM 881 C C . LYS A 1 117 ? -59.254 -10.481 25.510 1.00 93.44 117 LYS A C 1
ATOM 883 O O . LYS A 1 117 ? -58.356 -10.957 24.817 1.00 93.44 117 LYS A O 1
ATOM 888 N N . GLN A 1 118 ? -59.316 -9.178 25.788 1.00 94.81 118 GLN A N 1
ATOM 889 C CA . GLN A 1 118 ? -58.259 -8.238 25.397 1.00 94.81 118 GLN A CA 1
ATOM 890 C C . GLN A 1 118 ? -56.978 -8.450 26.206 1.00 94.81 118 GLN A C 1
ATOM 892 O O . GLN A 1 118 ? -55.903 -8.490 25.613 1.00 94.81 118 GLN A O 1
ATOM 897 N N . VAL A 1 119 ? -57.085 -8.650 27.522 1.00 93.06 119 VAL A N 1
ATOM 898 C CA . VAL A 1 119 ? -55.944 -8.941 28.403 1.00 93.06 119 VAL A CA 1
ATOM 899 C C . VAL A 1 119 ? -55.228 -10.216 27.955 1.00 93.06 119 VAL A C 1
ATOM 901 O O . VAL A 1 119 ? -54.006 -10.215 27.846 1.00 93.06 119 VAL A O 1
ATOM 904 N N . LEU A 1 120 ? -55.970 -11.271 27.603 1.00 92.06 120 LEU A N 1
ATOM 905 C CA . LEU A 1 120 ? -55.389 -12.513 27.085 1.00 92.06 120 LEU A CA 1
ATOM 906 C C . LEU A 1 120 ? -54.656 -12.314 25.749 1.00 92.06 120 LEU A C 1
ATOM 908 O O . LEU A 1 120 ? -53.558 -12.840 25.582 1.00 92.06 120 LEU A O 1
ATOM 912 N N . ARG A 1 121 ? -55.222 -11.535 24.815 1.00 93.12 121 ARG A N 1
ATOM 913 C CA . ARG A 1 121 ? -54.569 -11.216 23.527 1.00 93.12 121 ARG A CA 1
ATOM 914 C C . ARG A 1 121 ? -53.291 -10.400 23.710 1.00 93.12 121 ARG A C 1
ATOM 916 O O . ARG A 1 121 ? -52.273 -10.706 23.102 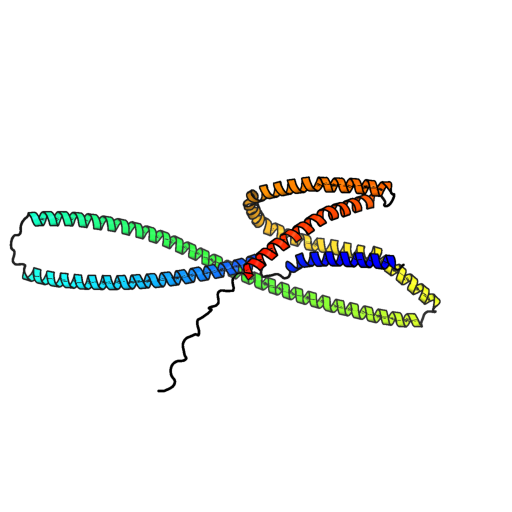1.00 93.12 121 ARG A O 1
ATOM 923 N N . LEU A 1 122 ? -53.330 -9.379 24.565 1.00 94.50 122 LEU A N 1
ATOM 924 C CA . LEU A 1 122 ? -52.145 -8.579 24.879 1.00 94.50 122 LEU A CA 1
ATOM 925 C C . LEU A 1 122 ? -51.080 -9.415 25.600 1.00 94.50 122 LEU A C 1
ATOM 927 O O . LEU A 1 122 ? -49.893 -9.234 25.345 1.00 94.50 122 LEU A O 1
ATOM 931 N N . GLY A 1 123 ? -51.498 -10.358 26.449 1.00 95.12 123 GLY A N 1
ATOM 932 C CA . GLY A 1 123 ? -50.611 -11.327 27.088 1.00 95.12 123 GLY A CA 1
ATOM 933 C C . GLY A 1 123 ? -49.879 -12.208 26.075 1.00 95.12 123 GLY A C 1
ATOM 934 O O . GLY A 1 123 ? -48.655 -12.311 26.144 1.00 95.12 123 GLY A O 1
ATOM 935 N N . SER A 1 124 ? -50.596 -12.779 25.097 1.00 95.00 124 SER A N 1
ATOM 936 C CA . SER A 1 124 ? -49.971 -13.588 24.039 1.00 95.00 124 SER A CA 1
ATOM 937 C C . SER A 1 124 ? -49.030 -12.772 23.150 1.00 95.00 124 SER A C 1
ATOM 939 O O . SER A 1 124 ? -47.933 -13.231 22.837 1.00 95.00 124 SER A O 1
ATOM 941 N N . ASP A 1 125 ? -49.413 -11.543 22.789 1.00 95.19 125 ASP A N 1
ATOM 942 C CA . ASP A 1 125 ? -48.574 -10.663 21.969 1.00 95.19 125 ASP A CA 1
ATOM 943 C C . ASP A 1 125 ? -47.284 -10.261 22.705 1.00 95.19 125 ASP A C 1
ATOM 945 O O . ASP A 1 125 ? -46.209 -10.217 22.100 1.00 95.19 125 ASP A O 1
ATOM 949 N N . LEU A 1 126 ? -47.370 -9.991 24.015 1.00 95.69 126 LEU A N 1
ATOM 950 C CA . LEU A 1 126 ? -46.209 -9.692 24.853 1.00 95.69 126 LEU A CA 1
ATOM 951 C C . LEU A 1 126 ? -45.267 -10.898 24.948 1.00 95.69 126 LEU A C 1
ATOM 953 O O . LEU A 1 126 ? -44.058 -10.729 24.803 1.00 95.69 126 LEU A O 1
ATOM 957 N N . GLU A 1 127 ? -45.799 -12.107 25.134 1.00 95.12 127 GLU A N 1
ATOM 958 C CA . GLU A 1 127 ? -45.000 -13.337 25.176 1.00 95.12 127 GLU A CA 1
ATOM 959 C C . GLU A 1 127 ? -44.248 -13.576 23.854 1.00 95.12 127 GLU A C 1
ATOM 961 O O . GLU A 1 127 ? -43.050 -13.873 23.852 1.00 95.12 127 GLU A O 1
ATOM 966 N N . ASP A 1 128 ? -44.912 -13.376 22.714 1.00 94.81 128 ASP A N 1
ATOM 967 C CA . ASP A 1 128 ? -44.286 -13.493 21.394 1.00 94.81 128 ASP A CA 1
ATOM 968 C C . ASP A 1 128 ? -43.210 -12.420 21.151 1.00 94.81 128 ASP A C 1
ATOM 970 O O . ASP A 1 128 ? -42.193 -12.691 20.503 1.00 94.81 128 ASP A O 1
ATOM 974 N N . GLN A 1 129 ? -43.400 -11.199 21.661 1.00 94.81 129 GLN A N 1
ATOM 975 C CA . GLN A 1 129 ? -42.381 -10.145 21.608 1.00 94.81 129 GLN A CA 1
ATOM 976 C C . GLN A 1 129 ? -41.179 -10.460 22.501 1.00 94.81 129 GLN A C 1
ATOM 978 O O . GLN A 1 129 ? -40.046 -10.237 22.075 1.00 94.81 129 GLN A O 1
ATOM 983 N N . VAL A 1 130 ? -41.396 -11.029 23.691 1.00 95.00 130 VAL A N 1
ATOM 984 C CA . VAL A 1 130 ? -40.313 -11.477 24.581 1.00 95.00 130 VAL A CA 1
ATOM 985 C C . VAL A 1 130 ? -39.472 -12.557 23.897 1.00 95.00 130 VAL A C 1
ATOM 987 O O . VAL A 1 130 ? -38.257 -12.397 23.802 1.00 95.00 130 VAL A O 1
ATOM 990 N N . LYS A 1 131 ? -40.097 -13.577 23.291 1.00 95.88 131 LYS A N 1
ATOM 991 C CA . LYS A 1 131 ? -39.388 -14.621 22.519 1.00 95.88 131 LYS A CA 1
ATOM 992 C C . LYS A 1 131 ? -38.564 -14.043 21.364 1.00 95.88 131 LYS A C 1
ATOM 994 O O . LYS A 1 131 ? -37.439 -14.473 21.101 1.00 95.88 131 LYS A O 1
ATOM 999 N N . LYS A 1 132 ? -39.101 -13.042 20.655 1.00 95.56 132 LYS A N 1
ATOM 1000 C CA . LYS A 1 132 ? -38.346 -12.314 19.620 1.00 95.56 132 LYS A CA 1
ATOM 1001 C C . LYS A 1 132 ? -37.169 -11.548 20.228 1.00 95.56 132 LYS A C 1
ATOM 1003 O O . LYS A 1 132 ? -36.082 -11.594 19.653 1.00 95.56 132 LYS A O 1
ATOM 1008 N N . GLY A 1 133 ? -37.365 -10.898 21.374 1.00 94.94 133 GLY A N 1
ATOM 1009 C CA . GLY A 1 133 ? -36.321 -10.216 22.139 1.00 94.94 133 GLY A CA 1
ATOM 1010 C C . GLY A 1 133 ? -35.157 -11.141 22.486 1.00 94.94 133 GLY A C 1
ATOM 1011 O O . GLY A 1 133 ? -34.023 -10.839 22.125 1.00 94.94 133 GLY A O 1
ATOM 1012 N N . GLU A 1 134 ? -35.443 -12.315 23.051 1.00 94.44 134 GLU A N 1
ATOM 1013 C CA . GLU A 1 134 ? -34.437 -13.336 23.386 1.00 94.44 134 GLU A CA 1
ATOM 1014 C C . GLU A 1 134 ? -33.633 -13.782 22.152 1.00 94.44 134 GLU A C 1
ATOM 1016 O O . GLU A 1 134 ? -32.407 -13.903 22.193 1.00 94.44 134 GLU A O 1
ATOM 1021 N N . SER A 1 135 ? -34.301 -13.973 21.007 1.00 93.69 135 SER A N 1
ATOM 1022 C CA . SER A 1 135 ? -33.623 -14.348 19.757 1.00 93.69 135 SER A CA 1
ATOM 1023 C C . SER A 1 135 ? -32.690 -13.250 19.223 1.00 93.69 135 SER A C 1
ATOM 1025 O O . SER A 1 135 ? -31.622 -13.542 18.673 1.00 93.69 135 SER A O 1
ATOM 1027 N N . LEU A 1 136 ? -33.069 -11.979 19.396 1.00 94.19 136 LEU A N 1
ATOM 1028 C CA . LEU A 1 136 ? -32.251 -10.833 19.003 1.00 94.19 136 LEU A CA 1
ATOM 1029 C C . LEU A 1 136 ? -31.072 -10.640 19.955 1.00 94.19 136 LEU A C 1
ATOM 1031 O O . LEU A 1 136 ? -29.977 -10.339 19.487 1.00 94.19 136 LEU A O 1
ATOM 1035 N N . GLU A 1 137 ? -31.265 -10.863 21.252 1.00 94.00 137 GLU A N 1
ATOM 1036 C CA . GLU A 1 137 ? -30.207 -10.813 22.261 1.00 94.00 137 GLU A CA 1
ATOM 1037 C C . GLU A 1 137 ? -29.165 -11.920 22.050 1.00 94.00 137 GLU A C 1
ATOM 1039 O O . GLU A 1 137 ? -27.960 -11.659 22.092 1.00 94.00 137 GLU A O 1
ATOM 1044 N N . ALA A 1 138 ? -29.598 -13.139 21.709 1.00 94.62 138 ALA A N 1
ATOM 1045 C CA . ALA A 1 138 ? -28.692 -14.227 21.342 1.00 94.62 138 ALA A CA 1
ATOM 1046 C C . ALA A 1 138 ? -27.855 -13.876 20.099 1.00 94.62 138 ALA A C 1
ATOM 1048 O O . ALA A 1 138 ? -26.636 -14.068 20.083 1.00 94.62 138 ALA A O 1
ATOM 1049 N N . ARG A 1 139 ? -28.491 -13.292 19.074 1.00 92.62 139 ARG A N 1
ATOM 1050 C CA . ARG A 1 139 ? -27.805 -12.822 17.862 1.00 92.62 139 ARG A CA 1
ATOM 1051 C C . ARG A 1 139 ? -26.853 -11.658 18.146 1.00 92.62 139 ARG A C 1
ATOM 1053 O O . ARG A 1 139 ? -25.775 -11.606 17.555 1.00 92.62 139 ARG A O 1
ATOM 1060 N N . ALA A 1 140 ? -27.231 -10.730 19.024 1.00 94.69 140 ALA A N 1
ATOM 1061 C CA . ALA A 1 140 ? -26.369 -9.634 19.457 1.00 94.69 140 ALA A CA 1
ATOM 1062 C C . ALA A 1 140 ? -25.140 -10.176 20.200 1.00 94.69 140 ALA A C 1
ATOM 1064 O O . ALA A 1 140 ? -24.018 -9.824 19.851 1.00 94.69 140 ALA A O 1
ATOM 1065 N N . SER A 1 141 ? -25.340 -11.131 21.111 1.00 94.06 141 SER A N 1
ATOM 1066 C CA . SER A 1 141 ? -24.264 -11.802 21.849 1.00 94.06 141 SER A CA 1
ATOM 1067 C C . SER A 1 141 ? -23.293 -12.553 20.929 1.00 94.06 141 SER A C 1
ATOM 1069 O O . SER A 1 141 ? -22.084 -12.569 21.158 1.00 94.06 141 SER A O 1
ATOM 1071 N N . GLU A 1 142 ? -23.791 -13.200 19.872 1.00 94.00 142 GLU A N 1
ATOM 1072 C CA . GLU A 1 142 ? -22.946 -13.837 18.854 1.00 94.00 142 GLU A CA 1
ATOM 1073 C C . GLU A 1 142 ? -22.163 -12.801 18.034 1.00 94.00 142 GLU A C 1
ATOM 1075 O O . GLU A 1 142 ? -20.955 -12.953 17.823 1.00 94.00 142 GLU A O 1
ATOM 1080 N N . ALA A 1 143 ? -22.822 -11.715 17.619 1.00 92.62 143 ALA A N 1
ATOM 1081 C CA . ALA A 1 143 ? -22.174 -10.624 16.903 1.00 92.62 143 ALA A CA 1
ATOM 1082 C C . ALA A 1 143 ? -21.068 -9.969 17.750 1.00 92.62 143 ALA A C 1
ATOM 1084 O O . ALA A 1 143 ? -19.968 -9.752 17.243 1.00 92.62 143 ALA A O 1
ATOM 1085 N N . GLU A 1 144 ? -21.301 -9.735 19.040 1.00 92.69 144 GLU A N 1
ATOM 1086 C CA . GLU A 1 144 ? -20.300 -9.213 19.977 1.00 92.69 144 GLU A CA 1
ATOM 1087 C C . GLU A 1 144 ? -19.086 -10.139 20.107 1.00 92.69 144 GLU A C 1
ATOM 1089 O O . GLU A 1 144 ? -17.947 -9.679 20.011 1.00 92.69 144 GLU A O 1
ATOM 1094 N N . LYS A 1 145 ? -19.298 -11.456 20.229 1.00 96.69 145 LYS A N 1
ATOM 1095 C CA . LYS A 1 145 ? -18.197 -12.436 20.236 1.00 96.69 145 LYS A CA 1
ATOM 1096 C C . LYS A 1 145 ? -17.373 -12.372 18.951 1.00 96.69 145 LYS A C 1
ATOM 1098 O O . LYS A 1 145 ? -16.145 -12.369 19.012 1.00 96.69 145 LYS A O 1
ATOM 1103 N N . SER A 1 146 ? -18.033 -12.268 17.796 1.00 95.44 146 SER A N 1
ATOM 1104 C CA . SER A 1 146 ? -17.342 -12.136 16.507 1.00 95.44 146 SER A CA 1
ATOM 1105 C C . SER A 1 146 ? -16.552 -10.823 16.394 1.00 95.44 146 SER A C 1
ATOM 1107 O O . SER A 1 146 ? -15.452 -10.813 15.842 1.00 95.44 146 SER A O 1
ATOM 1109 N N . LEU A 1 147 ? -17.058 -9.723 16.966 1.00 92.00 147 LEU A N 1
ATOM 1110 C CA . LEU A 1 147 ? -16.344 -8.446 17.024 1.00 92.00 147 LEU A CA 1
ATOM 1111 C C . LEU A 1 147 ? -15.093 -8.547 17.897 1.00 92.00 147 LEU A C 1
ATOM 1113 O O . LEU A 1 147 ? -14.038 -8.075 17.487 1.00 92.00 147 LEU A O 1
ATOM 1117 N N . LEU A 1 148 ? -15.174 -9.204 19.057 1.00 94.50 148 LEU A N 1
ATOM 1118 C CA . LEU A 1 148 ? -14.007 -9.441 19.911 1.00 94.50 148 LEU A CA 1
ATOM 1119 C C . LEU A 1 148 ? -12.946 -10.299 19.208 1.00 94.50 148 LEU A C 1
ATOM 1121 O O . LEU A 1 148 ? -11.757 -9.991 19.291 1.00 94.50 148 LEU A O 1
ATOM 1125 N N . GLU A 1 149 ? -13.357 -11.331 18.469 1.00 94.88 149 GLU A N 1
ATOM 1126 C CA . GLU A 1 149 ? -12.441 -12.163 17.681 1.00 94.88 149 GLU A CA 1
ATOM 1127 C C . GLU A 1 149 ? -11.743 -11.356 16.572 1.00 94.88 149 GLU A C 1
ATOM 1129 O O . GLU A 1 149 ? -10.530 -11.472 16.371 1.00 94.88 149 GLU A O 1
ATOM 1134 N N . LEU A 1 150 ? -12.495 -10.517 15.853 1.00 94.81 150 LEU A N 1
ATOM 1135 C CA . LEU A 1 150 ? -11.942 -9.638 14.824 1.00 94.81 150 LEU A CA 1
ATOM 1136 C C . LEU A 1 150 ? -10.973 -8.609 15.412 1.00 94.81 150 LEU A C 1
ATOM 1138 O O . LEU A 1 150 ? -9.916 -8.384 14.823 1.00 94.81 150 LEU A O 1
ATOM 1142 N N . THR A 1 151 ? -11.285 -8.043 16.577 1.00 93.25 151 THR A N 1
ATOM 1143 C CA . THR A 1 151 ? -10.394 -7.128 17.302 1.00 93.25 151 THR A CA 1
ATOM 1144 C C . THR A 1 151 ? -9.083 -7.818 17.680 1.00 93.25 151 THR A C 1
ATOM 1146 O O . THR A 1 151 ? -8.014 -7.313 17.356 1.00 93.25 151 THR A O 1
ATOM 1149 N N . GLN A 1 152 ? -9.128 -9.032 18.240 1.00 95.94 152 GLN A N 1
ATOM 1150 C CA . GLN A 1 152 ? -7.909 -9.788 18.563 1.00 95.94 152 GLN A CA 1
ATOM 1151 C C . GLN A 1 152 ? -7.062 -10.109 17.321 1.00 95.94 152 GLN A C 1
ATOM 1153 O O . GLN A 1 152 ? -5.830 -10.041 17.357 1.00 95.94 152 GLN A O 1
ATOM 1158 N N . LYS A 1 153 ? -7.706 -10.452 16.197 1.00 96.88 153 LYS A N 1
ATOM 1159 C CA . LYS A 1 153 ? -7.017 -10.672 14.915 1.00 96.88 153 LYS A CA 1
ATOM 1160 C C . LYS A 1 153 ? -6.375 -9.391 14.382 1.00 96.88 153 LYS A C 1
ATOM 1162 O O . LYS A 1 153 ? -5.287 -9.466 13.809 1.00 96.88 153 LYS A O 1
ATOM 1167 N N . LEU A 1 154 ? -7.026 -8.242 14.569 1.00 95.75 154 LEU A N 1
ATOM 1168 C CA . LEU A 1 154 ? -6.495 -6.936 14.186 1.00 95.75 154 LEU A CA 1
ATOM 1169 C C . LEU A 1 154 ? -5.254 -6.581 15.014 1.00 95.75 154 LEU A C 1
ATOM 1171 O O . LEU A 1 154 ? -4.219 -6.286 14.420 1.00 95.75 154 LEU A O 1
ATOM 1175 N N . ASP A 1 155 ? -5.314 -6.726 16.339 1.00 94.50 155 ASP A N 1
ATOM 1176 C CA . ASP A 1 155 ? -4.175 -6.478 17.236 1.00 94.50 155 ASP A CA 1
ATOM 1177 C C . ASP A 1 155 ? -2.976 -7.374 16.888 1.00 94.50 155 ASP A C 1
ATOM 1179 O O . ASP A 1 155 ? -1.819 -6.941 16.846 1.00 94.50 155 ASP A O 1
ATOM 1183 N N . HIS A 1 156 ? -3.239 -8.648 16.578 1.00 96.56 156 HIS A N 1
ATOM 1184 C CA . HIS A 1 156 ? -2.202 -9.578 16.141 1.00 96.56 156 HIS A CA 1
ATOM 1185 C C . HIS A 1 156 ? -1.562 -9.155 14.810 1.00 96.56 156 HIS A C 1
ATOM 1187 O O . HIS A 1 156 ? -0.334 -9.159 14.677 1.00 96.56 156 HIS A O 1
ATOM 1193 N N . ALA A 1 157 ? -2.378 -8.770 13.825 1.00 92.81 157 ALA A N 1
ATOM 1194 C CA . ALA A 1 157 ? -1.895 -8.288 12.536 1.00 92.81 157 ALA A CA 1
ATOM 1195 C C . ALA A 1 157 ? -1.096 -6.981 12.675 1.00 92.81 157 ALA A C 1
ATOM 1197 O O . ALA A 1 157 ? -0.072 -6.812 12.008 1.00 92.81 157 ALA A O 1
ATOM 1198 N N . GLU A 1 158 ? -1.513 -6.082 13.567 1.00 91.69 158 GLU A N 1
ATOM 1199 C CA . GLU A 1 158 ? -0.797 -4.845 13.870 1.00 91.69 158 GLU A CA 1
ATOM 1200 C C . GLU A 1 158 ? 0.580 -5.127 14.483 1.00 91.69 158 GLU A C 1
ATOM 1202 O O . GLU A 1 158 ? 1.582 -4.570 14.024 1.00 91.69 158 GLU A O 1
ATOM 1207 N N . LYS A 1 159 ? 0.673 -6.070 15.429 1.00 96.50 159 LYS A N 1
ATOM 1208 C CA . LYS A 1 159 ? 1.954 -6.506 16.006 1.00 96.50 159 LYS A CA 1
ATOM 1209 C C . LYS A 1 159 ? 2.916 -7.052 14.945 1.00 96.50 159 LYS A C 1
ATOM 1211 O O . LYS A 1 159 ? 4.091 -6.682 14.938 1.00 96.50 159 LYS A O 1
ATOM 1216 N N . ILE A 1 160 ? 2.428 -7.888 14.024 1.00 93.69 160 ILE A N 1
ATOM 1217 C CA . ILE A 1 160 ? 3.234 -8.397 12.900 1.00 93.69 160 ILE A CA 1
ATOM 1218 C C . ILE A 1 160 ? 3.696 -7.245 12.001 1.00 93.69 160 ILE A C 1
ATOM 1220 O O . ILE A 1 160 ? 4.853 -7.213 11.582 1.00 93.69 160 ILE A O 1
ATOM 1224 N N . ASN A 1 161 ? 2.818 -6.282 11.715 1.00 90.94 161 ASN A N 1
ATOM 1225 C CA . ASN A 1 161 ? 3.148 -5.121 10.892 1.00 90.94 161 ASN A CA 1
ATOM 1226 C C . ASN A 1 161 ? 4.243 -4.260 11.550 1.00 90.94 161 ASN A C 1
ATOM 1228 O O . ASN A 1 161 ? 5.213 -3.889 10.889 1.00 90.94 161 ASN A O 1
ATOM 1232 N N . MET A 1 162 ? 4.159 -4.010 12.862 1.00 95.75 162 MET A N 1
ATOM 1233 C CA . MET A 1 162 ? 5.216 -3.317 13.611 1.00 95.75 162 MET A CA 1
ATOM 1234 C C . MET A 1 162 ? 6.558 -4.062 13.541 1.00 95.75 162 MET A C 1
ATOM 1236 O O . MET A 1 162 ? 7.598 -3.442 13.312 1.00 95.75 162 MET A O 1
ATOM 1240 N N . GLU A 1 163 ? 6.553 -5.392 13.672 1.00 95.44 163 GLU A N 1
ATOM 1241 C CA . GLU A 1 163 ? 7.767 -6.207 13.546 1.00 95.44 163 GLU A CA 1
ATOM 1242 C C . GLU A 1 163 ? 8.365 -6.139 12.131 1.00 95.44 163 GLU A C 1
ATOM 1244 O O . GLU A 1 163 ? 9.578 -5.990 11.966 1.00 95.44 163 GLU A O 1
ATOM 1249 N N . GLN A 1 164 ? 7.523 -6.209 11.097 1.00 93.81 164 GLN A N 1
ATOM 1250 C CA . GLN A 1 164 ? 7.956 -6.069 9.706 1.00 93.81 164 GLN A CA 1
ATOM 1251 C C . GLN A 1 164 ? 8.544 -4.684 9.428 1.00 93.81 164 GLN A C 1
ATOM 1253 O O . GLN A 1 164 ? 9.599 -4.599 8.801 1.00 93.81 164 GLN A O 1
ATOM 1258 N N . LYS A 1 165 ? 7.922 -3.610 9.931 1.00 94.94 165 LYS A N 1
ATOM 1259 C CA . LYS A 1 165 ? 8.453 -2.242 9.824 1.00 94.94 165 LYS A CA 1
ATOM 1260 C C . LYS A 1 165 ? 9.841 -2.132 10.445 1.00 94.94 165 LYS A C 1
ATOM 1262 O O . LYS A 1 165 ? 10.755 -1.655 9.780 1.00 94.94 165 LYS A O 1
ATOM 1267 N N . LYS A 1 166 ? 10.029 -2.671 11.653 1.00 97.19 166 LYS A N 1
ATOM 1268 C CA . LYS A 1 166 ? 11.338 -2.689 12.318 1.00 97.19 166 LYS A CA 1
ATOM 1269 C C . LYS A 1 166 ? 12.398 -3.432 11.494 1.00 97.19 166 LYS A C 1
ATOM 1271 O O . LYS A 1 166 ? 13.506 -2.931 11.335 1.00 97.19 166 LYS A O 1
ATOM 1276 N N . LYS A 1 167 ? 12.064 -4.598 10.925 1.00 95.62 167 LYS A N 1
ATOM 1277 C CA . LYS A 1 167 ? 12.984 -5.356 10.050 1.00 95.62 167 LYS A CA 1
ATOM 1278 C C . LYS A 1 167 ? 13.334 -4.589 8.771 1.00 95.62 167 LYS A C 1
ATOM 1280 O O . LYS A 1 167 ? 14.477 -4.630 8.328 1.00 95.62 167 LYS A O 1
ATOM 1285 N N . ILE A 1 168 ? 12.368 -3.887 8.176 1.00 91.88 168 ILE A N 1
ATOM 1286 C CA . ILE A 1 168 ? 12.600 -3.027 7.005 1.00 91.88 168 ILE A CA 1
ATOM 1287 C C . ILE A 1 168 ? 13.536 -1.873 7.369 1.00 91.88 168 ILE A C 1
ATOM 1289 O O . ILE A 1 168 ? 14.457 -1.574 6.612 1.00 91.88 168 ILE A O 1
ATOM 1293 N N . GLU A 1 169 ? 13.334 -1.239 8.524 1.00 94.75 169 GLU A N 1
ATOM 1294 C CA . GLU A 1 169 ? 14.228 -0.195 9.020 1.00 94.75 169 GLU A CA 1
ATOM 1295 C C . GLU A 1 169 ? 15.643 -0.738 9.219 1.00 94.75 169 GLU A C 1
ATOM 1297 O O . GLU A 1 169 ? 16.579 -0.163 8.674 1.00 94.75 169 GLU A O 1
ATOM 1302 N N . GLU A 1 170 ? 15.812 -1.870 9.900 1.00 96.50 170 GLU A N 1
ATOM 1303 C CA . GLU A 1 170 ? 17.116 -2.508 10.109 1.00 96.50 170 GLU A CA 1
ATOM 1304 C C . GLU A 1 170 ? 17.839 -2.803 8.784 1.00 96.50 170 GLU A C 1
ATOM 1306 O O . GLU A 1 170 ? 18.989 -2.396 8.597 1.00 96.50 170 GLU A O 1
ATOM 1311 N N . LEU A 1 171 ? 17.143 -3.406 7.813 1.00 95.56 171 LEU A N 1
ATOM 1312 C CA . LEU A 1 171 ? 17.690 -3.652 6.477 1.00 95.56 171 LEU A CA 1
ATOM 1313 C C . LEU A 1 171 ? 18.052 -2.354 5.747 1.00 95.56 171 LEU A C 1
ATOM 1315 O O . LEU A 1 171 ? 19.093 -2.293 5.096 1.00 95.56 171 LEU A O 1
ATOM 1319 N N . ASN A 1 172 ? 17.241 -1.302 5.871 1.00 94.44 172 ASN A N 1
ATOM 1320 C CA . ASN A 1 172 ? 17.547 0.007 5.295 1.00 94.44 172 ASN A CA 1
ATOM 1321 C C . ASN A 1 172 ? 18.799 0.636 5.927 1.00 94.44 172 ASN A C 1
ATOM 1323 O O . ASN A 1 172 ? 19.595 1.243 5.210 1.00 94.44 172 ASN A O 1
ATOM 1327 N N . HIS A 1 173 ? 19.015 0.467 7.236 1.00 96.88 173 HIS A N 1
ATOM 1328 C CA . HIS A 1 173 ? 20.237 0.925 7.906 1.00 96.88 173 HIS A CA 1
ATOM 1329 C C . HIS A 1 173 ? 21.462 0.149 7.404 1.00 96.88 173 HIS A C 1
ATOM 1331 O O . HIS A 1 173 ? 22.480 0.761 7.077 1.00 96.88 173 HIS A O 1
ATOM 1337 N N . SER A 1 174 ? 21.362 -1.179 7.268 1.00 95.62 174 SER A N 1
ATOM 1338 C CA . SER A 1 174 ? 22.435 -1.996 6.685 1.00 95.62 174 SER A CA 1
ATOM 1339 C C . SER A 1 174 ? 22.729 -1.616 5.230 1.00 95.62 174 SER A C 1
ATOM 1341 O O . SER A 1 174 ? 23.892 -1.470 4.860 1.00 95.62 174 SER A O 1
ATOM 1343 N N . LEU A 1 175 ? 21.695 -1.398 4.410 1.00 92.69 175 LEU A N 1
ATOM 1344 C CA . LEU A 1 175 ? 21.846 -0.948 3.023 1.00 92.69 175 LEU A CA 1
ATOM 1345 C C . LEU A 1 175 ? 22.527 0.419 2.939 1.00 92.69 175 LEU A C 1
ATOM 1347 O O . LEU A 1 175 ? 23.426 0.591 2.117 1.00 92.69 175 LEU A O 1
ATOM 1351 N N . ARG A 1 176 ? 22.151 1.370 3.802 1.00 94.62 176 ARG A N 1
ATOM 1352 C CA . ARG A 1 176 ? 22.802 2.684 3.869 1.00 94.62 176 ARG A CA 1
ATOM 1353 C C . ARG A 1 176 ? 24.269 2.561 4.274 1.00 94.62 176 ARG A C 1
ATOM 1355 O O . ARG A 1 176 ? 25.115 3.135 3.605 1.00 94.62 176 ARG A O 1
ATOM 1362 N N . GLN A 1 177 ? 24.597 1.729 5.264 1.00 94.62 177 GLN A N 1
ATOM 1363 C CA . GLN A 1 177 ? 25.993 1.481 5.638 1.00 94.62 177 GLN A CA 1
ATOM 1364 C C . GLN A 1 177 ? 26.813 0.902 4.471 1.00 94.62 177 GLN A C 1
ATOM 1366 O O . GLN A 1 177 ? 27.955 1.306 4.256 1.00 94.62 177 GLN A O 1
ATOM 1371 N N . VAL A 1 178 ? 26.255 -0.049 3.716 1.00 93.81 178 VAL A N 1
ATOM 1372 C CA . VAL A 1 178 ? 26.923 -0.611 2.531 1.00 93.81 178 VAL A CA 1
ATOM 1373 C C . VAL A 1 178 ? 27.086 0.449 1.441 1.00 93.81 178 VAL A C 1
ATOM 1375 O O . VAL A 1 178 ? 28.143 0.521 0.820 1.00 93.81 178 VAL A O 1
ATOM 1378 N N . GLN A 1 179 ? 26.076 1.292 1.230 1.00 92.38 179 GLN A N 1
ATOM 1379 C CA . GLN A 1 179 ? 26.125 2.395 0.274 1.00 92.38 179 GLN A CA 1
ATOM 1380 C C . GLN A 1 179 ? 27.193 3.436 0.647 1.00 92.38 179 GLN A C 1
ATOM 1382 O O . GLN A 1 179 ? 27.963 3.844 -0.219 1.00 92.38 179 GLN A O 1
ATOM 1387 N N . ASP A 1 180 ? 27.289 3.820 1.919 1.00 94.62 180 ASP A N 1
ATOM 1388 C CA . ASP A 1 180 ? 28.285 4.781 2.404 1.00 94.62 180 ASP A CA 1
ATOM 1389 C C . ASP A 1 180 ? 29.710 4.230 2.242 1.00 94.62 180 ASP A C 1
ATOM 1391 O O . ASP A 1 180 ? 30.590 4.916 1.719 1.00 94.62 180 ASP A O 1
ATOM 1395 N N . LYS A 1 181 ? 29.925 2.952 2.589 1.00 95.44 181 LYS A N 1
ATOM 1396 C CA . LYS A 1 181 ? 31.202 2.256 2.353 1.00 95.44 181 LYS A CA 1
ATOM 1397 C C . LYS A 1 181 ? 31.540 2.158 0.865 1.00 95.44 181 LYS A C 1
ATOM 1399 O O . LYS A 1 181 ? 32.701 2.303 0.495 1.00 95.44 181 LYS A O 1
ATOM 1404 N N . LEU A 1 182 ? 30.549 1.931 -0.002 1.00 93.81 182 LEU A N 1
ATOM 1405 C CA . LEU A 1 182 ? 30.754 1.912 -1.452 1.00 93.81 182 LEU A CA 1
ATOM 1406 C C . LEU A 1 182 ? 31.213 3.283 -1.964 1.00 93.81 182 LEU A C 1
ATOM 1408 O O . LEU A 1 182 ? 32.163 3.345 -2.741 1.00 93.81 182 LEU A O 1
ATOM 1412 N N . PHE A 1 183 ? 30.591 4.372 -1.503 1.00 95.31 183 PHE A N 1
ATOM 1413 C CA . PHE A 1 183 ? 31.008 5.731 -1.857 1.00 95.31 183 PHE A CA 1
ATOM 1414 C C . PHE A 1 183 ? 32.414 6.065 -1.354 1.00 95.31 183 PHE A C 1
ATOM 1416 O O . PHE A 1 183 ? 33.180 6.725 -2.057 1.00 95.31 183 PHE A O 1
ATOM 1423 N N . GLU A 1 184 ? 32.775 5.607 -0.158 1.00 96.25 184 GLU A N 1
ATOM 1424 C CA . GLU A 1 184 ? 34.128 5.749 0.374 1.00 96.25 184 GLU A CA 1
ATOM 1425 C C . GLU A 1 184 ? 35.162 5.006 -0.475 1.00 96.25 184 GLU A C 1
ATOM 1427 O O . GLU A 1 184 ? 36.143 5.614 -0.903 1.00 96.25 184 GLU A O 1
ATOM 1432 N N . VAL A 1 185 ? 34.907 3.738 -0.806 1.00 95.12 185 VAL A N 1
ATOM 1433 C CA . VAL A 1 185 ? 35.786 2.949 -1.679 1.00 95.12 185 VAL A CA 1
ATOM 1434 C C . VAL A 1 185 ? 35.889 3.575 -3.071 1.00 95.12 185 VAL A C 1
ATOM 1436 O O . VAL A 1 185 ? 36.981 3.643 -3.630 1.00 95.12 185 VAL A O 1
ATOM 1439 N N . GLU A 1 186 ? 34.788 4.080 -3.633 1.00 93.25 186 GLU A N 1
ATOM 1440 C CA . GLU A 1 186 ? 34.803 4.775 -4.924 1.00 93.25 186 GLU A CA 1
ATOM 1441 C C . GLU A 1 186 ? 35.647 6.058 -4.863 1.00 93.25 186 GLU A C 1
ATOM 1443 O O . GLU A 1 186 ? 36.436 6.326 -5.772 1.00 93.25 186 GLU A O 1
ATOM 1448 N N . ARG A 1 187 ? 35.520 6.843 -3.786 1.00 94.31 187 ARG A N 1
ATOM 1449 C CA . ARG A 1 187 ? 36.321 8.053 -3.558 1.00 94.31 187 ARG A CA 1
ATOM 1450 C C . ARG A 1 187 ? 37.803 7.716 -3.428 1.00 94.31 187 ARG A C 1
ATOM 1452 O O . ARG A 1 187 ? 38.620 8.341 -4.099 1.00 94.31 187 ARG A O 1
ATOM 1459 N N . GLU A 1 188 ? 38.156 6.731 -2.607 1.00 94.00 188 GLU A N 1
ATOM 1460 C CA . GLU A 1 188 ? 39.540 6.277 -2.458 1.00 94.00 188 GLU A CA 1
ATOM 1461 C C . GLU A 1 188 ? 40.119 5.748 -3.770 1.00 94.00 188 GLU A C 1
ATOM 1463 O O . GLU A 1 188 ? 41.267 6.044 -4.094 1.00 94.00 188 GLU A O 1
ATOM 1468 N N . ALA A 1 189 ? 39.336 4.992 -4.543 1.00 91.56 189 ALA A N 1
ATOM 1469 C CA . ALA A 1 189 ? 39.756 4.491 -5.844 1.00 91.56 189 ALA A CA 1
ATOM 1470 C C . ALA A 1 189 ? 40.009 5.636 -6.835 1.00 91.56 189 ALA A C 1
ATOM 1472 O O . ALA A 1 189 ? 41.004 5.597 -7.555 1.00 91.56 189 ALA A O 1
ATOM 1473 N N . LYS A 1 190 ? 39.159 6.675 -6.845 1.00 93.00 190 LYS A N 1
ATOM 1474 C CA . LYS A 1 190 ? 39.372 7.883 -7.660 1.00 93.00 190 LYS A CA 1
ATOM 1475 C C . LYS A 1 190 ? 40.633 8.635 -7.242 1.00 93.00 190 LYS A C 1
ATOM 1477 O O . LYS A 1 190 ? 41.444 8.949 -8.106 1.00 93.00 190 LYS A O 1
ATOM 1482 N N . LEU A 1 191 ? 40.837 8.855 -5.942 1.00 93.56 191 LEU A N 1
ATOM 1483 C CA . LEU A 1 191 ? 42.039 9.520 -5.428 1.00 93.56 191 LEU A CA 1
ATOM 1484 C C . LEU A 1 191 ? 43.311 8.746 -5.795 1.00 93.56 191 LEU A C 1
ATOM 1486 O O . LEU A 1 191 ? 44.229 9.318 -6.376 1.00 93.56 191 LEU A O 1
ATOM 1490 N N . LYS A 1 192 ? 43.332 7.430 -5.555 1.00 87.06 192 LYS A N 1
ATOM 1491 C CA . LYS A 1 192 ? 44.454 6.560 -5.938 1.00 87.06 192 LYS A CA 1
ATOM 1492 C C . LYS A 1 192 ? 44.682 6.561 -7.452 1.00 87.06 192 LYS A C 1
ATOM 1494 O O . LYS A 1 192 ? 45.827 6.573 -7.889 1.00 87.06 192 LYS A O 1
ATOM 1499 N N . ALA A 1 193 ? 43.622 6.579 -8.264 1.00 85.44 193 ALA A N 1
ATOM 1500 C CA . ALA A 1 193 ? 43.739 6.660 -9.720 1.00 85.44 193 ALA A CA 1
ATOM 1501 C C . ALA A 1 193 ? 44.337 7.999 -10.188 1.00 85.44 193 ALA A C 1
ATOM 1503 O O . ALA A 1 193 ? 45.162 8.008 -11.099 1.00 85.44 193 ALA A O 1
ATOM 1504 N N . GLU A 1 194 ? 43.966 9.119 -9.564 1.00 85.50 194 GLU A N 1
ATOM 1505 C CA . GLU A 1 194 ? 44.544 10.438 -9.853 1.00 85.50 194 GLU A CA 1
ATOM 1506 C C . GLU A 1 194 ? 46.008 10.544 -9.415 1.00 85.50 194 GLU A C 1
ATOM 1508 O O . GLU A 1 194 ? 46.837 11.070 -10.160 1.00 85.50 194 GLU A O 1
ATOM 1513 N N . GLU A 1 195 ? 46.347 10.038 -8.229 1.00 84.88 195 GLU A N 1
ATOM 1514 C CA . GLU A 1 195 ? 47.733 9.942 -7.762 1.00 84.88 195 GLU A CA 1
ATOM 1515 C C . GLU A 1 195 ? 48.575 9.116 -8.736 1.00 84.88 195 GLU A C 1
ATOM 1517 O O . GLU A 1 195 ? 49.631 9.567 -9.183 1.00 84.88 195 GLU A O 1
ATOM 1522 N N . LEU A 1 196 ? 48.068 7.952 -9.145 1.00 77.88 196 LEU A N 1
ATOM 1523 C CA . LEU A 1 196 ? 48.739 7.078 -10.099 1.00 77.88 196 LEU A CA 1
ATOM 1524 C C . LEU A 1 196 ? 48.892 7.748 -11.477 1.00 77.88 196 LEU A C 1
ATOM 1526 O O . LEU A 1 196 ? 49.951 7.653 -12.096 1.00 77.88 196 LEU A O 1
ATOM 1530 N N . MET A 1 197 ? 47.878 8.489 -11.939 1.00 78.31 197 MET A N 1
ATOM 1531 C CA . MET A 1 197 ? 47.939 9.263 -13.184 1.00 78.31 197 MET A CA 1
ATOM 1532 C C . MET A 1 197 ? 49.030 10.343 -13.132 1.00 78.31 197 MET A C 1
ATOM 1534 O O . MET A 1 197 ? 49.772 10.503 -14.102 1.00 78.31 197 MET A O 1
ATOM 1538 N N . LYS A 1 198 ? 49.175 11.050 -12.000 1.00 79.94 198 LYS A N 1
ATOM 1539 C CA . LYS A 1 198 ? 50.237 12.052 -11.790 1.00 79.94 198 LYS A CA 1
ATOM 1540 C C . LYS A 1 198 ? 51.623 11.410 -11.777 1.00 79.94 198 LYS A C 1
ATOM 1542 O O . LYS A 1 198 ? 52.531 11.914 -12.435 1.00 79.94 198 LYS A O 1
ATOM 1547 N N . VAL A 1 199 ? 51.779 10.289 -11.069 1.00 75.31 199 VAL A N 1
ATOM 1548 C CA . VAL A 1 199 ? 53.046 9.541 -11.006 1.00 75.31 199 VAL A CA 1
ATOM 1549 C C . VAL A 1 199 ? 53.454 9.047 -12.398 1.00 75.31 199 VAL A C 1
ATOM 1551 O O . VAL A 1 199 ? 54.599 9.241 -12.807 1.00 75.31 199 VAL A O 1
ATOM 1554 N N . HIS A 1 200 ? 52.525 8.479 -13.172 1.00 67.00 200 HIS A N 1
ATOM 1555 C CA . HIS A 1 200 ? 52.820 8.006 -14.527 1.00 67.00 200 HIS A CA 1
ATOM 1556 C C . HIS A 1 200 ? 53.079 9.136 -15.527 1.00 67.00 200 HIS A C 1
ATOM 1558 O O . HIS A 1 200 ? 53.984 9.006 -16.351 1.00 67.00 200 HIS A O 1
ATOM 1564 N N . GLY A 1 201 ? 52.355 10.256 -15.433 1.00 68.62 201 GLY A N 1
ATOM 1565 C CA . GLY A 1 201 ? 52.572 11.416 -16.300 1.00 68.62 201 GLY A CA 1
ATOM 1566 C C . GLY A 1 201 ? 53.982 12.007 -16.198 1.00 68.62 201 GLY A C 1
ATOM 1567 O O . GLY A 1 201 ? 54.478 12.550 -17.181 1.00 68.62 201 GLY A O 1
ATOM 1568 N N . MET A 1 202 ? 54.643 11.865 -15.042 1.00 69.69 202 MET A N 1
ATOM 1569 C CA . MET A 1 202 ? 56.031 12.304 -14.838 1.00 69.69 202 MET A CA 1
ATOM 1570 C C . MET A 1 202 ? 57.076 11.260 -15.253 1.00 69.69 202 MET A C 1
ATOM 1572 O O . MET A 1 202 ? 58.207 11.626 -15.564 1.00 69.69 202 MET A O 1
ATOM 1576 N N . TRP A 1 203 ? 56.734 9.970 -15.232 1.00 66.69 203 TRP A N 1
ATOM 1577 C CA . TRP A 1 203 ? 57.706 8.894 -15.446 1.00 66.69 203 TRP A CA 1
ATOM 1578 C C . TRP A 1 203 ? 57.898 8.522 -16.921 1.00 66.69 203 TRP A C 1
ATOM 1580 O O . TRP A 1 203 ? 59.003 8.161 -17.327 1.00 66.69 203 TRP A O 1
ATOM 1590 N N . LEU A 1 204 ? 56.841 8.598 -17.737 1.00 74.81 204 LEU A N 1
ATOM 1591 C CA . LEU A 1 204 ? 56.889 8.139 -19.124 1.00 74.81 204 LEU A CA 1
ATOM 1592 C C . LEU A 1 204 ? 57.201 9.276 -20.115 1.00 74.81 204 LEU A C 1
ATOM 1594 O O . LEU A 1 204 ? 56.580 10.338 -20.045 1.00 74.81 204 LEU A O 1
ATOM 1598 N N . PRO A 1 205 ? 58.083 9.053 -21.113 1.00 79.50 205 PRO A N 1
ATOM 1599 C CA . PRO A 1 205 ? 58.261 9.983 -22.225 1.00 79.50 205 PRO A CA 1
ATOM 1600 C C . PRO A 1 205 ? 56.929 10.329 -22.912 1.00 79.50 205 PRO A C 1
ATOM 1602 O O . PRO A 1 205 ? 56.062 9.466 -23.076 1.00 79.50 205 PRO A O 1
ATOM 1605 N N . HIS A 1 206 ? 56.783 11.573 -23.384 1.00 78.12 206 HIS A N 1
ATOM 1606 C CA . HIS A 1 206 ? 55.525 12.101 -23.940 1.00 78.12 206 HIS A CA 1
ATOM 1607 C C . HIS A 1 206 ? 54.904 11.228 -25.050 1.00 78.12 206 HIS A C 1
ATOM 1609 O O . HIS A 1 206 ? 53.682 11.128 -25.153 1.00 78.12 206 HIS A O 1
ATOM 1615 N N . TRP A 1 207 ? 55.724 10.566 -25.876 1.00 82.44 207 TRP A N 1
ATOM 1616 C CA . TRP A 1 207 ? 55.251 9.687 -26.949 1.00 82.44 207 TRP A CA 1
ATOM 1617 C C . TRP A 1 207 ? 54.631 8.388 -26.411 1.00 82.44 207 TRP A C 1
ATOM 1619 O O . TRP A 1 207 ? 53.636 7.915 -26.964 1.00 82.44 207 TRP A O 1
ATOM 1629 N N . VAL A 1 208 ? 55.152 7.841 -25.304 1.00 82.00 208 VAL A N 1
ATOM 1630 C CA . VAL A 1 208 ? 54.552 6.677 -24.632 1.00 82.00 208 VAL A CA 1
ATOM 1631 C C . VAL A 1 208 ? 53.247 7.080 -23.952 1.00 82.00 208 VAL A C 1
ATOM 1633 O O . VAL A 1 208 ? 52.258 6.358 -24.059 1.00 82.00 208 VAL A O 1
ATOM 1636 N N . MET A 1 209 ? 53.207 8.260 -23.324 1.00 75.06 209 MET A N 1
ATOM 1637 C CA . MET A 1 209 ? 51.984 8.793 -22.713 1.00 75.06 209 MET A CA 1
ATOM 1638 C C . MET A 1 209 ? 50.863 8.983 -23.736 1.00 75.06 209 MET A C 1
ATOM 1640 O O . MET A 1 209 ? 49.745 8.523 -23.509 1.00 75.06 209 MET A O 1
ATOM 1644 N N . ALA A 1 210 ? 51.158 9.583 -24.892 1.00 79.81 210 ALA A N 1
ATOM 1645 C CA . ALA A 1 210 ? 50.175 9.735 -25.964 1.00 79.81 210 ALA A CA 1
ATOM 1646 C C . ALA A 1 210 ? 49.620 8.377 -26.426 1.00 79.81 210 ALA A C 1
ATOM 1648 O O . ALA A 1 210 ? 48.418 8.232 -26.659 1.00 79.81 210 ALA A O 1
ATOM 1649 N N . ARG A 1 211 ? 50.481 7.352 -26.508 1.00 79.50 211 ARG A N 1
ATOM 1650 C CA . ARG A 1 211 ? 50.053 5.994 -26.855 1.00 79.50 211 ARG A CA 1
ATOM 1651 C C . ARG A 1 211 ? 49.201 5.353 -25.760 1.00 79.50 211 ARG A C 1
ATOM 1653 O O . ARG A 1 211 ? 48.237 4.667 -26.089 1.00 79.50 211 ARG A O 1
ATOM 1660 N N . PHE A 1 212 ? 49.530 5.576 -24.490 1.00 77.25 212 PHE A N 1
ATOM 1661 C CA . PHE A 1 212 ? 48.762 5.062 -23.359 1.00 77.25 212 PHE A CA 1
ATOM 1662 C C . PHE A 1 212 ? 47.351 5.658 -23.314 1.00 77.25 212 PHE A C 1
ATOM 1664 O O . PHE A 1 212 ? 46.386 4.901 -23.240 1.00 77.25 212 PHE A O 1
ATOM 1671 N N . VAL A 1 213 ? 47.221 6.983 -23.456 1.00 79.56 213 VAL A N 1
ATOM 1672 C CA . VAL A 1 213 ? 45.917 7.669 -23.507 1.00 79.56 213 VAL A CA 1
ATOM 1673 C C . VAL A 1 213 ? 45.069 7.136 -24.664 1.00 79.56 213 VAL A C 1
ATOM 1675 O O . VAL A 1 213 ? 43.917 6.765 -24.464 1.00 79.56 213 VAL A O 1
ATOM 1678 N N . TYR A 1 214 ? 45.660 6.968 -25.852 1.00 82.19 214 TYR A N 1
ATOM 1679 C CA . TYR A 1 214 ? 44.964 6.363 -26.992 1.00 82.19 214 TYR A CA 1
ATOM 1680 C C . TYR A 1 214 ? 44.453 4.940 -26.699 1.00 82.19 214 TYR A C 1
ATOM 1682 O O . TYR A 1 214 ? 43.317 4.600 -27.035 1.00 82.19 214 TYR A O 1
ATOM 1690 N N . CYS A 1 215 ? 45.275 4.096 -26.063 1.00 77.12 215 CYS A N 1
ATOM 1691 C CA . CYS A 1 215 ? 44.863 2.751 -25.658 1.00 77.12 215 CYS A CA 1
ATOM 1692 C C . CYS A 1 215 ? 43.748 2.779 -24.599 1.00 77.12 215 CYS A C 1
ATOM 1694 O O . CYS A 1 215 ? 42.828 1.964 -24.675 1.00 77.12 215 CYS A O 1
ATOM 1696 N N . GLN A 1 216 ? 43.808 3.707 -23.641 1.00 85.06 216 GLN A N 1
ATOM 1697 C CA . GLN A 1 216 ? 42.782 3.899 -22.616 1.00 85.06 216 GLN A CA 1
ATOM 1698 C C . GLN A 1 216 ? 41.443 4.312 -23.233 1.00 85.06 216 GLN A C 1
ATOM 1700 O O . GLN A 1 216 ? 40.416 3.734 -22.882 1.00 85.06 216 GLN A O 1
ATOM 1705 N N . ASP A 1 217 ? 41.451 5.250 -24.180 1.00 86.62 217 ASP A N 1
ATOM 1706 C CA . ASP A 1 217 ? 40.242 5.715 -24.866 1.00 86.62 217 ASP A CA 1
ATOM 1707 C C . ASP A 1 217 ? 39.589 4.588 -25.672 1.00 86.62 217 ASP A C 1
ATOM 1709 O O . ASP A 1 217 ? 38.390 4.338 -25.543 1.00 86.62 217 ASP A O 1
ATOM 1713 N N . LEU A 1 218 ? 40.386 3.833 -26.437 1.00 83.62 218 LEU A N 1
ATOM 1714 C CA . LEU A 1 218 ? 39.917 2.646 -27.159 1.00 83.62 218 LEU A CA 1
ATOM 1715 C C . LEU A 1 218 ? 39.338 1.576 -26.227 1.00 83.62 218 LEU A C 1
ATOM 1717 O O . LEU A 1 218 ? 38.342 0.932 -26.563 1.00 83.62 218 LEU A O 1
ATOM 1721 N N . ALA A 1 219 ? 39.978 1.342 -25.080 1.00 83.38 219 ALA A N 1
ATOM 1722 C CA . ALA A 1 219 ? 39.509 0.375 -24.095 1.00 83.38 219 ALA A CA 1
ATOM 1723 C C . ALA A 1 219 ? 38.212 0.843 -23.423 1.00 83.38 219 ALA A C 1
ATOM 1725 O O . ALA A 1 219 ? 37.292 0.045 -23.258 1.00 83.38 219 ALA A O 1
ATOM 1726 N N . SER A 1 220 ? 38.119 2.131 -23.087 1.00 88.00 220 SER A N 1
ATOM 1727 C CA . SER A 1 220 ? 36.933 2.752 -22.498 1.00 88.00 220 SER A CA 1
ATOM 1728 C C . SER A 1 220 ? 35.737 2.692 -23.449 1.00 88.00 220 SER A C 1
ATOM 1730 O O . SER A 1 220 ? 34.654 2.269 -23.046 1.00 88.00 220 SER A O 1
ATOM 1732 N N . ASP A 1 221 ? 35.937 3.012 -24.730 1.00 86.69 221 ASP A N 1
ATOM 1733 C CA . ASP A 1 221 ? 34.880 2.949 -25.744 1.00 86.69 221 ASP A CA 1
ATOM 1734 C C . ASP A 1 221 ? 34.355 1.513 -25.918 1.00 86.69 221 ASP A C 1
ATOM 1736 O O . ASP A 1 221 ? 33.153 1.256 -25.813 1.00 86.69 221 ASP A O 1
ATOM 1740 N N . LYS A 1 222 ? 35.260 0.530 -26.039 1.00 83.56 222 LYS A N 1
ATOM 1741 C CA . LYS A 1 222 ? 34.884 -0.895 -26.088 1.00 83.56 222 LYS A CA 1
ATOM 1742 C C . LYS A 1 222 ? 34.214 -1.378 -24.800 1.00 83.56 222 LYS A C 1
ATOM 1744 O O . LYS A 1 222 ? 33.290 -2.192 -24.864 1.00 83.56 222 LYS A O 1
ATOM 1749 N N . TRP A 1 223 ? 34.651 -0.897 -23.637 1.00 91.62 223 TRP A N 1
ATOM 1750 C CA . TRP A 1 223 ? 34.028 -1.215 -22.353 1.00 91.62 223 TRP A CA 1
ATOM 1751 C C . TRP A 1 223 ? 32.591 -0.703 -22.285 1.00 91.62 223 TRP A C 1
ATOM 1753 O O . TRP A 1 223 ? 31.697 -1.458 -21.911 1.00 91.62 223 TRP A O 1
ATOM 1763 N N . GLN A 1 224 ? 32.342 0.543 -22.686 1.00 90.19 224 GLN A N 1
ATOM 1764 C CA . GLN A 1 224 ? 30.990 1.102 -22.702 1.00 90.19 224 GLN A CA 1
ATOM 1765 C C . GLN A 1 224 ? 30.096 0.411 -23.739 1.00 90.19 224 GLN A C 1
ATOM 1767 O O . GLN A 1 224 ? 28.914 0.198 -23.471 1.00 90.19 224 GLN A O 1
ATOM 1772 N N . LEU A 1 225 ? 30.650 0.021 -24.892 1.00 85.69 225 LEU A N 1
ATOM 1773 C CA . LEU A 1 225 ? 29.898 -0.638 -25.961 1.00 85.69 225 LEU A CA 1
ATOM 1774 C C . LEU A 1 225 ? 29.541 -2.097 -25.640 1.00 85.69 225 LEU A C 1
ATOM 1776 O O . LEU A 1 225 ? 28.438 -2.543 -25.955 1.00 85.69 225 LEU A O 1
ATOM 1780 N N . HIS A 1 226 ? 30.461 -2.852 -25.031 1.00 84.88 226 HIS A N 1
ATOM 1781 C CA . HIS A 1 226 ? 30.303 -4.297 -24.834 1.00 84.88 226 HIS A CA 1
ATOM 1782 C C . HIS A 1 226 ? 30.396 -4.744 -23.376 1.00 84.88 226 HIS A C 1
ATOM 1784 O O . HIS A 1 226 ? 29.598 -5.573 -22.949 1.00 84.88 226 HIS A O 1
ATOM 1790 N N . GLY A 1 227 ? 31.340 -4.212 -22.600 1.00 85.38 227 GLY A N 1
ATOM 1791 C CA . GLY A 1 227 ? 31.579 -4.660 -21.225 1.00 85.38 227 GLY A CA 1
ATOM 1792 C C . GLY A 1 227 ? 30.429 -4.316 -20.280 1.00 85.38 227 GLY A C 1
ATOM 1793 O O . GLY A 1 227 ? 29.843 -5.198 -19.651 1.00 85.38 227 GLY A O 1
ATOM 1794 N N . LYS A 1 228 ? 30.058 -3.036 -20.225 1.00 90.25 228 LYS A N 1
ATOM 1795 C CA . LYS A 1 228 ? 29.014 -2.537 -19.328 1.00 90.25 228 LYS A CA 1
ATOM 1796 C C . LYS A 1 228 ? 27.634 -3.152 -19.614 1.00 90.25 228 LYS A C 1
ATOM 1798 O O . LYS A 1 228 ? 27.045 -3.669 -18.669 1.00 90.25 228 LYS A O 1
ATOM 1803 N N . PRO A 1 229 ? 27.128 -3.206 -20.865 1.00 91.00 229 PRO A N 1
ATOM 1804 C CA . PRO A 1 229 ? 25.826 -3.817 -21.137 1.00 91.00 229 PRO A CA 1
ATOM 1805 C C . PRO A 1 229 ? 25.762 -5.301 -20.760 1.00 91.00 229 PRO A C 1
ATOM 1807 O O . PRO A 1 229 ? 24.723 -5.774 -20.306 1.00 91.00 229 PRO A O 1
ATOM 1810 N N . VAL A 1 230 ? 26.866 -6.039 -20.922 1.00 87.44 230 VAL A N 1
ATOM 1811 C CA . VAL A 1 230 ? 26.943 -7.451 -20.522 1.00 87.44 230 VAL A CA 1
ATOM 1812 C C . VAL A 1 230 ? 26.881 -7.589 -19.002 1.00 87.44 230 VAL A C 1
ATOM 1814 O O . VAL A 1 230 ? 26.124 -8.423 -18.505 1.00 87.44 230 VAL A O 1
ATOM 1817 N N . LEU A 1 231 ? 27.616 -6.759 -18.257 1.00 82.44 231 LEU A N 1
ATOM 1818 C CA . LEU A 1 231 ? 27.552 -6.755 -16.793 1.00 82.44 231 LEU A CA 1
ATOM 1819 C C . LEU A 1 231 ? 26.174 -6.345 -16.271 1.00 82.44 231 LEU A C 1
ATOM 1821 O O . LEU A 1 231 ? 25.638 -7.019 -15.393 1.00 82.44 231 LEU A O 1
ATOM 1825 N N . ASP A 1 232 ? 25.570 -5.307 -16.846 1.00 88.31 232 ASP A N 1
ATOM 1826 C CA . ASP A 1 232 ? 24.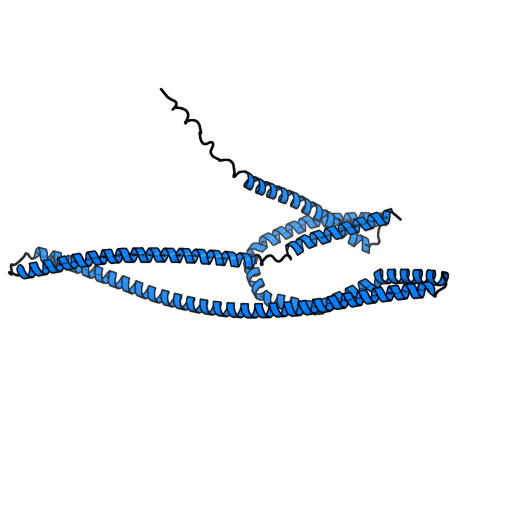224 -4.861 -16.483 1.00 88.31 232 ASP A CA 1
ATOM 1827 C C . ASP A 1 232 ? 23.185 -5.963 -16.772 1.00 88.31 232 ASP A C 1
ATOM 1829 O O . ASP A 1 232 ? 22.294 -6.216 -15.959 1.00 88.31 232 ASP A O 1
ATOM 1833 N N . ALA A 1 233 ? 23.319 -6.684 -17.893 1.00 84.62 233 ALA A N 1
ATOM 1834 C CA . ALA A 1 233 ? 22.450 -7.811 -18.229 1.00 84.62 233 ALA A CA 1
ATOM 1835 C C . ALA A 1 233 ? 22.617 -8.999 -17.266 1.00 84.62 233 ALA A C 1
ATOM 1837 O O . ALA A 1 233 ? 21.619 -9.611 -16.874 1.00 84.62 233 ALA A O 1
ATOM 1838 N N . LEU A 1 234 ? 23.850 -9.319 -16.854 1.00 83.25 234 LEU A N 1
ATOM 1839 C CA . LEU A 1 234 ? 24.121 -10.343 -15.840 1.00 83.25 234 LEU A CA 1
ATOM 1840 C C . LEU A 1 234 ? 23.555 -9.933 -14.475 1.00 83.25 234 LEU A C 1
ATOM 1842 O O . LEU A 1 234 ? 22.852 -10.721 -13.848 1.00 83.25 234 LEU A O 1
ATOM 1846 N N . ALA A 1 235 ? 23.751 -8.684 -14.052 1.00 82.69 235 ALA A N 1
ATOM 1847 C CA . ALA A 1 235 ? 23.158 -8.153 -12.827 1.00 82.69 235 ALA A CA 1
ATOM 1848 C C . ALA A 1 235 ? 21.617 -8.194 -12.872 1.00 82.69 235 ALA A C 1
ATOM 1850 O O . ALA A 1 235 ? 20.961 -8.551 -11.888 1.00 82.69 235 ALA A O 1
ATOM 1851 N N . GLN A 1 236 ? 21.011 -7.903 -14.028 1.00 82.88 236 GLN A N 1
ATOM 1852 C CA . GLN A 1 236 ? 19.563 -8.001 -14.208 1.00 82.88 236 GLN A CA 1
ATOM 1853 C C . GLN A 1 236 ? 19.068 -9.456 -14.164 1.00 82.88 236 GLN A C 1
ATOM 1855 O O . GLN A 1 236 ? 18.005 -9.739 -13.615 1.00 82.88 236 GLN A O 1
ATOM 1860 N N . LYS A 1 237 ? 19.810 -10.397 -14.753 1.00 85.00 237 LYS A N 1
ATOM 1861 C CA . LYS A 1 237 ? 19.466 -11.823 -14.716 1.00 85.00 237 LYS A CA 1
ATOM 1862 C C . LYS A 1 237 ? 19.536 -12.366 -13.288 1.00 85.00 237 LYS A C 1
ATOM 1864 O O . LYS A 1 237 ? 18.633 -13.089 -12.870 1.00 85.00 237 LYS A O 1
ATOM 1869 N N . GLU A 1 238 ? 20.545 -11.960 -12.532 1.00 80.06 238 GLU A N 1
ATOM 1870 C CA . GLU A 1 238 ? 20.770 -12.417 -11.166 1.00 80.06 238 GLU A CA 1
ATOM 1871 C C . GLU A 1 238 ? 19.726 -11.813 -10.230 1.00 80.06 238 GLU A C 1
ATOM 1873 O O . GLU A 1 238 ? 19.074 -12.546 -9.493 1.00 80.06 238 GLU A O 1
ATOM 1878 N N . SER A 1 239 ? 19.452 -10.511 -10.339 1.00 78.06 239 SER A N 1
ATOM 1879 C CA . SER A 1 239 ? 18.353 -9.876 -9.598 1.00 78.06 239 SER A CA 1
ATOM 1880 C C . SER A 1 239 ? 16.996 -10.505 -9.919 1.00 78.06 239 SER A C 1
ATOM 1882 O O . SER A 1 239 ? 16.266 -10.832 -8.990 1.00 78.06 239 SER A O 1
ATOM 1884 N N . LYS A 1 240 ? 16.678 -10.793 -11.191 1.00 77.00 240 LYS A N 1
ATOM 1885 C CA . LYS A 1 240 ? 15.451 -11.523 -11.564 1.00 77.00 240 LYS A CA 1
ATOM 1886 C C . LYS A 1 240 ? 15.339 -12.866 -10.836 1.00 77.00 240 LYS A C 1
ATOM 1888 O O . LYS A 1 240 ? 14.270 -13.158 -10.314 1.00 77.00 240 LYS A O 1
ATOM 1893 N N . LYS A 1 241 ? 16.421 -13.650 -10.721 1.00 80.00 241 LYS A N 1
ATOM 1894 C CA . LYS A 1 241 ? 16.405 -14.924 -9.969 1.00 80.00 241 LYS A CA 1
ATOM 1895 C C . LYS A 1 241 ? 15.999 -14.740 -8.503 1.00 80.00 241 LYS A C 1
ATOM 1897 O O . LYS A 1 241 ? 15.314 -15.604 -7.965 1.00 80.00 241 LYS A O 1
ATOM 1902 N N . PHE A 1 242 ? 16.381 -13.627 -7.874 1.00 75.31 242 PHE A N 1
ATOM 1903 C CA . PHE A 1 242 ? 15.998 -13.311 -6.494 1.00 75.31 242 PHE A CA 1
ATOM 1904 C C . PHE A 1 242 ? 14.606 -12.672 -6.388 1.00 75.31 242 PHE A C 1
ATOM 1906 O O . PHE A 1 242 ? 13.865 -12.963 -5.451 1.00 75.31 242 PHE A O 1
ATOM 1913 N N . THR A 1 243 ? 14.214 -11.827 -7.342 1.00 78.88 243 THR A N 1
ATOM 1914 C CA . THR A 1 243 ? 12.932 -11.111 -7.305 1.00 78.88 243 THR A CA 1
ATOM 1915 C C . THR A 1 243 ? 11.755 -11.997 -7.725 1.00 78.88 243 THR A C 1
ATOM 1917 O O . THR A 1 243 ? 10.698 -11.936 -7.099 1.00 78.88 243 THR A O 1
ATOM 1920 N N . THR A 1 244 ? 11.916 -12.857 -8.738 1.00 80.62 244 THR A N 1
ATOM 1921 C CA . THR A 1 244 ? 10.862 -13.758 -9.236 1.00 80.62 244 THR A CA 1
ATOM 1922 C C . THR A 1 244 ? 10.207 -14.608 -8.139 1.00 80.62 244 THR A C 1
ATOM 1924 O O . THR A 1 244 ? 8.984 -14.564 -8.061 1.00 80.62 244 THR A O 1
ATOM 1927 N N . PRO A 1 245 ? 10.926 -15.328 -7.250 1.00 83.50 245 PRO A N 1
ATOM 1928 C CA . PRO A 1 245 ? 10.277 -16.132 -6.212 1.00 83.50 245 PRO A CA 1
ATOM 1929 C C . PRO A 1 245 ? 9.470 -15.289 -5.214 1.00 83.50 245 PRO A C 1
ATOM 1931 O O . PRO A 1 245 ? 8.439 -15.751 -4.729 1.00 83.50 245 PRO A O 1
ATOM 1934 N N . TYR A 1 246 ? 9.894 -14.055 -4.920 1.00 75.75 246 TYR A N 1
ATOM 1935 C CA . TYR A 1 246 ? 9.123 -13.147 -4.068 1.00 75.75 246 TYR A CA 1
ATOM 1936 C C . TYR A 1 246 ? 7.844 -12.673 -4.770 1.00 75.75 246 TYR A C 1
ATOM 1938 O O . TYR A 1 246 ? 6.763 -12.772 -4.193 1.00 75.75 246 TYR A O 1
ATOM 1946 N N . ILE A 1 247 ? 7.947 -12.247 -6.036 1.00 80.00 247 ILE A N 1
ATOM 1947 C CA . ILE A 1 247 ? 6.783 -11.872 -6.855 1.00 80.00 247 ILE A CA 1
ATOM 1948 C C . ILE A 1 247 ? 5.804 -13.045 -6.948 1.00 80.00 247 ILE A C 1
ATOM 1950 O O . ILE A 1 247 ? 4.619 -12.858 -6.700 1.00 80.00 247 ILE A O 1
ATOM 1954 N N . THR A 1 248 ? 6.282 -14.261 -7.223 1.00 84.75 248 THR A N 1
ATOM 1955 C CA . THR A 1 248 ? 5.431 -15.456 -7.299 1.00 84.75 248 THR A CA 1
ATOM 1956 C C . THR A 1 248 ? 4.733 -15.747 -5.971 1.00 84.75 248 THR A C 1
ATOM 1958 O O . THR A 1 248 ? 3.557 -16.089 -5.985 1.00 84.75 248 THR A O 1
ATOM 1961 N N . LYS A 1 249 ? 5.395 -15.564 -4.818 1.00 81.12 249 LYS A N 1
ATOM 1962 C CA . LYS A 1 249 ? 4.745 -15.708 -3.500 1.00 81.12 249 LYS A CA 1
ATOM 1963 C C . LYS A 1 249 ? 3.648 -14.667 -3.277 1.00 81.12 249 LYS A C 1
ATOM 1965 O O . LYS A 1 249 ? 2.588 -15.015 -2.769 1.00 81.12 249 LYS A O 1
ATOM 1970 N N . VAL A 1 250 ? 3.878 -13.412 -3.669 1.00 76.56 250 VAL A N 1
ATOM 1971 C CA . VAL A 1 250 ? 2.865 -12.345 -3.582 1.00 76.56 250 VAL A CA 1
ATOM 1972 C C . VAL A 1 250 ? 1.690 -12.628 -4.522 1.00 76.56 250 VAL A C 1
ATOM 1974 O O . VAL A 1 250 ? 0.536 -12.487 -4.117 1.00 76.56 250 VAL A O 1
ATOM 1977 N N . VAL A 1 251 ? 1.959 -13.083 -5.748 1.00 77.62 251 VAL A N 1
ATOM 1978 C CA . VAL A 1 251 ? 0.926 -13.494 -6.710 1.00 77.62 251 VAL A CA 1
ATOM 1979 C C . VAL A 1 251 ? 0.121 -14.673 -6.163 1.00 77.62 251 VAL A C 1
ATOM 1981 O O . VAL A 1 251 ? -1.092 -14.559 -6.064 1.00 77.62 251 VAL A O 1
ATOM 1984 N N . ALA A 1 252 ? 0.764 -15.744 -5.694 1.00 80.19 252 ALA A N 1
ATOM 1985 C CA . ALA A 1 252 ? 0.082 -16.907 -5.118 1.00 80.19 252 ALA A CA 1
ATOM 1986 C C . ALA A 1 252 ? -0.746 -16.557 -3.865 1.00 80.19 252 ALA A C 1
ATOM 1988 O O . ALA A 1 252 ? -1.848 -17.064 -3.679 1.00 80.19 252 ALA A O 1
ATOM 1989 N N . ALA A 1 253 ? -0.252 -15.652 -3.012 1.00 75.25 253 ALA A N 1
ATOM 1990 C CA . ALA A 1 253 ? -0.988 -15.200 -1.831 1.00 75.25 253 ALA A CA 1
ATOM 1991 C C . ALA A 1 253 ? -2.197 -14.313 -2.185 1.00 75.25 253 ALA A C 1
ATOM 1993 O O . ALA A 1 253 ? -3.202 -14.315 -1.472 1.00 75.25 253 ALA A O 1
ATOM 1994 N N . SER A 1 254 ? -2.104 -13.542 -3.270 1.00 75.00 254 SER A N 1
ATOM 1995 C CA . SER A 1 254 ? -3.169 -12.640 -3.723 1.00 75.00 254 SER A CA 1
ATOM 1996 C C . SER A 1 254 ? -4.171 -13.309 -4.664 1.00 75.00 254 SER A C 1
ATOM 1998 O O . SER A 1 254 ? -5.318 -12.871 -4.716 1.00 75.00 254 SER A O 1
ATOM 2000 N N . GLU A 1 255 ? -3.800 -14.399 -5.335 1.00 75.56 255 GLU A N 1
ATOM 2001 C CA . GLU A 1 255 ? -4.625 -15.135 -6.297 1.00 75.56 255 GLU A CA 1
ATOM 2002 C C . GLU A 1 255 ? -6.043 -15.472 -5.797 1.00 75.56 255 GLU A C 1
ATOM 2004 O O . GLU A 1 255 ? -6.992 -15.130 -6.502 1.00 75.56 255 GLU A O 1
ATOM 2009 N N . PRO A 1 256 ? -6.270 -16.040 -4.591 1.00 77.50 256 PRO A N 1
ATOM 2010 C CA . PRO A 1 256 ? -7.629 -16.332 -4.122 1.00 77.50 256 PRO A CA 1
ATOM 2011 C C . PRO A 1 256 ? -8.466 -15.073 -3.849 1.00 77.50 256 PRO A C 1
ATOM 2013 O O . PRO A 1 256 ? -9.694 -15.118 -3.915 1.00 77.50 256 PRO A O 1
ATOM 2016 N N . ARG A 1 257 ? -7.825 -13.941 -3.531 1.00 66.31 257 ARG A N 1
ATOM 2017 C CA . ARG A 1 257 ? -8.518 -12.660 -3.323 1.00 66.31 257 ARG A CA 1
ATOM 2018 C C . ARG A 1 257 ? -8.839 -12.000 -4.661 1.00 66.31 257 ARG A C 1
ATOM 2020 O O . ARG A 1 257 ? -9.964 -11.554 -4.867 1.00 66.31 257 ARG A O 1
ATOM 2027 N N . LEU A 1 258 ? -7.878 -12.003 -5.584 1.00 73.00 258 LEU A N 1
ATOM 2028 C CA . LEU A 1 258 ? -8.030 -11.441 -6.922 1.00 73.00 258 LEU A CA 1
ATOM 2029 C C . LEU A 1 258 ? -9.003 -12.257 -7.775 1.00 73.00 258 LEU A C 1
ATOM 2031 O O . LEU A 1 258 ? -9.792 -11.662 -8.494 1.00 73.00 258 LEU A O 1
ATOM 2035 N N . SER A 1 259 ? -9.029 -13.588 -7.662 1.00 77.81 259 SER A N 1
ATOM 2036 C CA . SER A 1 259 ? -9.956 -14.439 -8.422 1.00 77.81 259 SER A CA 1
ATOM 2037 C C . SER A 1 259 ? -11.420 -14.175 -8.067 1.00 77.81 259 SER A C 1
ATOM 2039 O O . SER A 1 259 ? -12.256 -14.082 -8.964 1.00 77.81 259 SER A O 1
ATOM 2041 N N . ARG A 1 260 ? -11.736 -13.957 -6.782 1.00 73.81 260 ARG A N 1
ATOM 2042 C CA . ARG A 1 260 ? -13.087 -13.568 -6.337 1.00 73.81 260 ARG A CA 1
ATOM 2043 C C . ARG A 1 260 ? -13.497 -12.205 -6.885 1.00 73.81 260 ARG A C 1
ATOM 2045 O O . ARG A 1 260 ? -14.608 -12.058 -7.382 1.00 73.81 260 ARG A O 1
ATOM 2052 N N . VAL A 1 261 ? -12.598 -11.224 -6.830 1.00 67.88 261 VAL A N 1
ATOM 2053 C CA . VAL A 1 261 ? -12.848 -9.880 -7.372 1.00 67.88 261 VAL A CA 1
ATOM 2054 C C . VAL A 1 261 ? -13.015 -9.934 -8.894 1.00 67.88 261 VAL A C 1
ATOM 2056 O O . VAL A 1 261 ? -13.969 -9.374 -9.426 1.00 67.88 261 VAL A O 1
ATOM 2059 N N . CYS A 1 262 ? -12.158 -10.677 -9.596 1.00 72.19 262 CYS A N 1
ATOM 2060 C CA . CYS A 1 262 ? -12.268 -10.907 -11.034 1.00 72.19 262 CYS A CA 1
ATOM 2061 C C . CYS A 1 262 ? -13.600 -11.569 -11.413 1.00 72.19 262 CYS A C 1
ATOM 2063 O O . CYS A 1 262 ? -14.219 -11.133 -12.378 1.00 72.19 262 CYS A O 1
ATOM 2065 N N . ALA A 1 263 ? -14.078 -12.556 -10.646 1.00 76.56 263 ALA A N 1
ATOM 2066 C CA . ALA A 1 263 ? -15.371 -13.202 -10.887 1.00 76.56 263 ALA A CA 1
ATOM 2067 C C . ALA A 1 263 ? -16.552 -12.227 -10.724 1.00 76.56 263 ALA A C 1
ATOM 2069 O O . ALA A 1 263 ? -17.481 -12.236 -11.529 1.00 76.56 263 ALA A O 1
ATOM 2070 N N . VAL A 1 264 ? -16.497 -11.335 -9.729 1.00 74.56 264 VAL A N 1
ATOM 2071 C CA . VAL A 1 264 ? -17.518 -10.291 -9.528 1.00 74.56 264 VAL A CA 1
ATOM 2072 C C . VAL A 1 264 ? -17.487 -9.244 -10.651 1.00 74.56 264 VAL A C 1
ATOM 2074 O O . VAL A 1 264 ? -18.539 -8.761 -11.074 1.00 74.56 264 VAL A O 1
ATOM 2077 N N . LEU A 1 265 ? -16.301 -8.897 -11.167 1.00 70.75 265 LEU A N 1
ATOM 2078 C CA . LEU A 1 265 ? -16.144 -7.920 -12.251 1.00 70.75 265 LEU A CA 1
ATOM 2079 C C . LEU A 1 265 ? -16.318 -8.499 -13.664 1.00 70.75 265 LEU A C 1
ATOM 2081 O O . LEU A 1 265 ? -16.475 -7.727 -14.613 1.00 70.75 265 LEU A O 1
ATOM 2085 N N . GLU A 1 266 ? -16.308 -9.819 -13.849 1.00 78.69 266 GLU A N 1
ATOM 2086 C CA . GLU A 1 266 ? -16.465 -10.467 -15.159 1.00 78.69 266 GLU A CA 1
ATOM 2087 C C . GLU A 1 266 ? -17.666 -9.935 -15.981 1.00 78.69 266 GLU A C 1
ATOM 2089 O O . GLU A 1 266 ? -17.462 -9.541 -17.137 1.00 78.69 266 GLU A O 1
ATOM 2094 N N . PRO A 1 267 ? -18.898 -9.823 -15.433 1.00 79.88 267 PRO A N 1
ATOM 2095 C CA . PRO A 1 267 ? -20.038 -9.295 -16.189 1.00 79.88 267 PRO A CA 1
ATOM 2096 C C . PRO A 1 267 ? -19.838 -7.847 -16.660 1.00 79.88 267 PRO A C 1
ATOM 2098 O O . PRO A 1 267 ? -20.244 -7.504 -17.770 1.00 79.88 267 PRO A O 1
ATOM 2101 N N . TYR A 1 268 ? -19.161 -7.009 -15.870 1.00 72.50 268 TYR A N 1
ATOM 2102 C CA . TYR A 1 268 ? -18.893 -5.610 -16.220 1.00 72.50 268 TYR A CA 1
ATOM 2103 C C . TYR A 1 268 ? -17.730 -5.455 -17.203 1.00 72.50 268 TYR A C 1
ATOM 2105 O O . TYR A 1 268 ? -17.718 -4.540 -18.028 1.00 72.50 268 TYR A O 1
ATOM 2113 N N . THR A 1 269 ? -16.750 -6.356 -17.150 1.00 75.44 269 THR A N 1
ATOM 2114 C CA . THR A 1 269 ? -15.574 -6.306 -18.027 1.00 75.44 269 THR A CA 1
ATOM 2115 C C . THR A 1 269 ? -15.868 -6.843 -19.426 1.00 75.44 269 THR A C 1
ATOM 2117 O O . THR A 1 269 ? -15.253 -6.368 -20.377 1.00 75.44 269 THR A O 1
ATOM 2120 N N . ARG A 1 270 ? -16.841 -7.751 -19.619 1.00 80.69 270 ARG A N 1
ATOM 2121 C CA . ARG A 1 270 ? -17.195 -8.295 -20.951 1.00 80.69 270 ARG A CA 1
ATOM 2122 C C . ARG A 1 270 ? -17.539 -7.221 -22.000 1.00 80.69 270 ARG A C 1
ATOM 2124 O O . ARG A 1 270 ? -16.920 -7.246 -23.072 1.00 80.69 270 ARG A O 1
ATOM 2131 N N . PRO A 1 271 ? -18.455 -6.261 -21.743 1.00 80.94 271 PRO A N 1
ATOM 2132 C CA . PRO A 1 271 ? -18.730 -5.175 -22.683 1.00 80.94 271 PRO A CA 1
ATOM 2133 C C . PRO A 1 271 ? -17.481 -4.346 -22.985 1.00 80.94 271 PRO A C 1
ATOM 2135 O O . PRO A 1 271 ? -17.194 -4.085 -24.154 1.00 80.94 271 PRO A O 1
ATOM 2138 N N . VAL A 1 272 ? -16.698 -4.014 -21.952 1.00 72.50 272 VAL A N 1
ATOM 2139 C CA . VAL A 1 272 ? -15.467 -3.222 -22.075 1.00 72.50 272 VAL A CA 1
ATOM 2140 C C . VAL A 1 272 ? -14.448 -3.945 -22.944 1.00 72.50 272 VAL A C 1
ATOM 2142 O O . VAL A 1 272 ? -13.980 -3.368 -23.916 1.00 72.50 272 VAL A O 1
ATOM 2145 N N . ILE A 1 273 ? -14.168 -5.222 -22.674 1.00 76.62 273 ILE A N 1
ATOM 2146 C CA . ILE A 1 273 ? -13.241 -6.049 -23.455 1.00 76.62 273 ILE A CA 1
ATOM 2147 C C . ILE A 1 273 ? -13.703 -6.143 -24.911 1.00 76.62 273 ILE A C 1
ATOM 2149 O O . ILE A 1 273 ? -12.881 -6.062 -25.821 1.00 76.62 273 ILE A O 1
ATOM 2153 N N . SER A 1 274 ? -15.008 -6.284 -25.163 1.00 81.62 274 SER A N 1
ATOM 2154 C CA . SER A 1 274 ? -15.542 -6.338 -26.528 1.00 81.62 274 SER A CA 1
ATOM 2155 C C . SER A 1 274 ? -15.391 -5.006 -27.273 1.00 81.62 274 SER A C 1
ATOM 2157 O O . SER A 1 274 ? -15.005 -5.000 -28.444 1.00 81.62 274 SER A O 1
ATOM 2159 N N . ALA A 1 275 ? -15.631 -3.878 -26.596 1.00 74.06 275 ALA A N 1
ATOM 2160 C CA . ALA A 1 275 ? -15.448 -2.541 -27.146 1.00 74.06 275 ALA A CA 1
ATOM 2161 C C . ALA A 1 275 ? -13.965 -2.263 -27.410 1.00 74.06 275 ALA A C 1
ATOM 2163 O O . ALA A 1 275 ? -13.603 -1.814 -28.496 1.00 74.06 275 ALA A O 1
ATOM 2164 N N . TRP A 1 276 ? -13.100 -2.627 -26.463 1.00 62.56 276 TRP A N 1
ATOM 2165 C CA . TRP A 1 276 ? -11.652 -2.523 -26.599 1.00 62.56 276 TRP A CA 1
ATOM 2166 C C . TRP A 1 276 ? -11.142 -3.381 -27.755 1.00 62.56 276 TRP A C 1
ATOM 2168 O O . TRP A 1 276 ? -10.368 -2.905 -28.575 1.00 62.56 276 TRP A O 1
ATOM 2178 N N . ARG A 1 277 ? -11.636 -4.617 -27.903 1.00 80.12 277 ARG A N 1
ATOM 2179 C CA . ARG A 1 277 ? -11.295 -5.500 -29.028 1.00 80.12 277 ARG A CA 1
ATOM 2180 C C . ARG A 1 277 ? -11.707 -4.895 -30.368 1.00 80.12 277 ARG A C 1
ATOM 2182 O O . ARG A 1 277 ? -10.907 -4.919 -31.298 1.00 80.12 277 ARG A O 1
ATOM 2189 N N . LYS A 1 278 ? -12.915 -4.327 -30.469 1.00 81.88 278 LYS A N 1
ATOM 2190 C CA . LYS A 1 278 ? -13.375 -3.617 -31.676 1.00 81.88 278 LYS A CA 1
ATOM 2191 C C . LYS A 1 278 ? -12.489 -2.411 -31.987 1.00 81.88 278 LYS A C 1
ATOM 2193 O O . LYS A 1 278 ? -12.094 -2.239 -33.135 1.00 81.88 278 LYS A O 1
ATOM 2198 N N . LEU A 1 279 ? -12.137 -1.619 -30.974 1.00 73.88 279 LEU A N 1
ATOM 2199 C CA . LEU A 1 279 ? -11.276 -0.445 -31.119 1.00 73.88 279 LEU A CA 1
ATOM 2200 C C . LEU A 1 279 ? -9.864 -0.847 -31.556 1.00 73.88 279 LEU A C 1
ATOM 2202 O O . LEU A 1 279 ? -9.353 -0.294 -32.523 1.00 73.88 279 LEU A O 1
ATOM 2206 N N . VAL A 1 280 ? -9.271 -1.863 -30.927 1.00 71.81 280 VAL A N 1
ATOM 2207 C CA . VAL A 1 280 ? -7.961 -2.409 -31.308 1.00 71.81 280 VAL A CA 1
ATOM 2208 C C . VAL A 1 280 ? -7.995 -2.971 -32.724 1.00 71.81 280 VAL A C 1
ATOM 2210 O O . VAL A 1 280 ? -7.097 -2.675 -33.502 1.00 71.81 280 VAL A O 1
ATOM 2213 N N . MET A 1 281 ? -9.029 -3.727 -33.107 1.00 75.94 281 MET A N 1
ATOM 2214 C CA . MET A 1 281 ? -9.164 -4.224 -34.479 1.00 75.94 281 MET A CA 1
ATOM 2215 C C . MET A 1 281 ? -9.287 -3.073 -35.480 1.00 75.94 281 MET A C 1
ATOM 2217 O O . MET A 1 281 ? -8.552 -3.051 -36.467 1.00 75.94 281 MET A O 1
ATOM 2221 N N . SER A 1 282 ? -10.128 -2.078 -35.189 1.00 75.62 282 SER A N 1
ATOM 2222 C CA . SER A 1 282 ? -10.295 -0.892 -36.031 1.00 75.62 282 SER A CA 1
ATOM 2223 C C . SER A 1 282 ? -9.006 -0.077 -36.150 1.00 75.62 282 SER A C 1
ATOM 2225 O O . SER A 1 282 ? -8.677 0.375 -37.240 1.00 75.6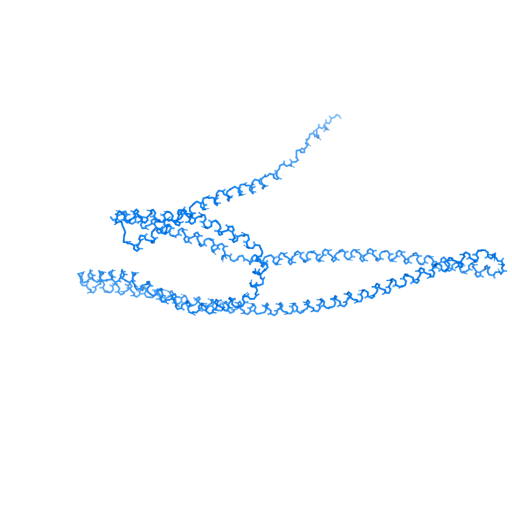2 282 SER A O 1
ATOM 2227 N N . ALA A 1 283 ? -8.256 0.093 -35.059 1.00 65.69 283 ALA A N 1
ATOM 2228 C CA . ALA A 1 283 ? -6.991 0.827 -35.035 1.00 65.69 283 ALA A CA 1
ATOM 2229 C C . ALA A 1 283 ? -5.832 0.023 -35.649 1.00 65.69 283 ALA A C 1
ATOM 2231 O O . ALA A 1 283 ? -4.893 0.598 -36.204 1.00 65.69 283 ALA A O 1
ATOM 2232 N N . SER A 1 284 ? -5.903 -1.310 -35.601 1.00 74.00 284 SER A N 1
ATOM 2233 C CA . SER A 1 284 ? -4.880 -2.183 -36.178 1.00 74.00 284 SER A CA 1
ATOM 2234 C C . SER A 1 284 ? -4.838 -2.107 -37.703 1.00 74.00 284 SER A C 1
ATOM 2236 O O . SER A 1 284 ? -3.771 -2.301 -38.275 1.00 74.00 284 SER A O 1
ATOM 2238 N N . VAL A 1 285 ? -5.954 -1.783 -38.370 1.00 78.19 285 VAL A N 1
ATOM 2239 C CA . VAL A 1 285 ? -6.005 -1.661 -39.836 1.00 78.19 285 VAL A CA 1
ATOM 2240 C C . VAL A 1 285 ? -5.137 -0.490 -40.332 1.00 78.19 285 VAL A C 1
ATOM 2242 O O . VAL A 1 285 ? -4.206 -0.761 -41.096 1.00 78.19 285 VAL A O 1
ATOM 2245 N N . PRO A 1 286 ? -5.315 0.766 -39.856 1.00 70.12 286 PRO A N 1
ATOM 2246 C CA . PRO A 1 286 ? -4.400 1.865 -40.165 1.00 70.12 286 PRO A CA 1
ATOM 2247 C C . PRO A 1 286 ? -2.958 1.564 -39.763 1.00 70.12 286 PRO A C 1
ATOM 2249 O O . PRO A 1 286 ? -2.041 1.812 -40.539 1.00 70.12 286 PRO A O 1
ATOM 2252 N N . HIS A 1 287 ? -2.744 0.977 -38.580 1.00 67.94 287 HIS A N 1
ATOM 2253 C CA . HIS A 1 287 ? -1.400 0.645 -38.107 1.00 67.94 287 HIS A CA 1
ATOM 2254 C C . HIS A 1 287 ? -0.686 -0.322 -39.064 1.00 67.94 287 HIS A C 1
ATOM 2256 O O . HIS A 1 287 ? 0.453 -0.086 -39.465 1.00 67.94 287 HIS A O 1
ATOM 2262 N N . ARG A 1 288 ? -1.378 -1.378 -39.504 1.00 74.88 288 ARG A N 1
ATOM 2263 C CA . ARG A 1 288 ? -0.844 -2.378 -40.435 1.00 74.88 288 ARG A CA 1
ATOM 2264 C C . ARG A 1 288 ? -0.644 -1.805 -41.838 1.00 74.88 288 ARG A C 1
ATOM 2266 O O . ARG A 1 288 ? 0.290 -2.207 -42.528 1.00 74.88 288 ARG A O 1
ATOM 2273 N N . GLN A 1 289 ? -1.487 -0.864 -42.258 1.00 79.12 289 GLN A N 1
ATOM 2274 C CA . GLN A 1 289 ? -1.328 -0.148 -43.523 1.00 79.12 289 GLN A CA 1
ATOM 2275 C C . GLN A 1 289 ? -0.096 0.768 -43.505 1.00 79.12 289 GLN A C 1
ATOM 2277 O O . GLN A 1 289 ? 0.701 0.726 -44.440 1.00 79.12 289 GLN A O 1
ATOM 2282 N N . VAL A 1 290 ? 0.117 1.520 -42.421 1.00 75.31 290 VAL A N 1
ATOM 2283 C CA . VAL A 1 290 ? 1.307 2.365 -42.229 1.00 75.31 290 VAL A CA 1
ATOM 2284 C C . VAL A 1 290 ? 2.576 1.514 -42.173 1.00 75.31 290 VAL A C 1
ATOM 2286 O O . VAL A 1 290 ? 3.546 1.836 -42.851 1.00 75.31 290 VAL A O 1
ATOM 2289 N N . GLN A 1 291 ? 2.562 0.384 -41.458 1.00 74.75 291 GLN A N 1
ATOM 2290 C CA . GLN A 1 291 ? 3.698 -0.546 -41.437 1.00 74.75 291 GLN A CA 1
ATOM 2291 C C . GLN A 1 291 ? 4.064 -1.044 -42.838 1.00 74.75 291 GLN A C 1
ATOM 2293 O O . GLN A 1 291 ? 5.238 -1.030 -43.203 1.00 74.75 291 GLN A O 1
ATOM 2298 N N . LYS A 1 292 ? 3.071 -1.458 -43.638 1.00 80.06 292 LYS A N 1
ATOM 2299 C CA . LYS A 1 292 ? 3.299 -1.907 -45.020 1.00 80.06 292 LYS A CA 1
ATOM 2300 C C . LYS A 1 292 ? 3.852 -0.784 -45.898 1.00 80.06 292 LYS A C 1
ATOM 2302 O O . LYS A 1 292 ? 4.812 -1.021 -46.623 1.00 80.06 292 LYS A O 1
ATOM 2307 N N . GLY A 1 293 ? 3.283 0.420 -45.808 1.00 77.75 293 GLY A N 1
ATOM 2308 C CA . GLY A 1 293 ? 3.735 1.578 -46.582 1.00 77.75 293 GLY A CA 1
ATOM 2309 C C . GLY A 1 293 ? 5.169 1.988 -46.246 1.00 77.75 293 GLY A C 1
ATOM 2310 O O . GLY A 1 293 ? 5.983 2.168 -47.145 1.00 77.75 293 GLY A O 1
ATOM 2311 N N . ILE A 1 294 ? 5.510 2.055 -44.957 1.00 72.12 294 ILE A N 1
ATOM 2312 C CA . ILE A 1 294 ? 6.862 2.404 -44.500 1.00 72.12 294 ILE A CA 1
ATOM 2313 C C . ILE A 1 294 ? 7.861 1.313 -44.877 1.00 72.12 294 ILE A C 1
ATOM 2315 O O . ILE A 1 294 ? 8.961 1.629 -45.319 1.00 72.12 294 ILE A O 1
ATOM 2319 N N . LYS A 1 295 ? 7.481 0.036 -44.767 1.00 74.62 295 LYS A N 1
ATOM 2320 C CA . LYS A 1 295 ? 8.332 -1.075 -45.205 1.00 74.62 295 LYS A CA 1
ATOM 2321 C C . LYS A 1 295 ? 8.654 -0.986 -46.696 1.00 74.62 295 LYS A C 1
ATOM 2323 O O . LYS A 1 295 ? 9.820 -1.119 -47.054 1.00 74.62 295 LYS A O 1
ATOM 2328 N N . HIS A 1 296 ? 7.653 -0.722 -47.540 1.00 76.69 296 HIS A N 1
ATOM 2329 C CA . HIS A 1 296 ? 7.863 -0.544 -48.979 1.00 76.69 296 HIS A CA 1
ATOM 2330 C C . HIS A 1 296 ? 8.771 0.662 -49.252 1.00 76.69 296 HIS A C 1
ATOM 2332 O O . HIS A 1 296 ? 9.802 0.523 -49.894 1.00 76.69 296 HIS A O 1
ATOM 2338 N N . PHE A 1 297 ? 8.478 1.810 -48.635 1.00 73.44 297 PHE A N 1
ATOM 2339 C CA . PHE A 1 297 ? 9.263 3.034 -48.797 1.00 73.44 297 PHE A CA 1
ATOM 2340 C C . PHE A 1 297 ? 10.729 2.890 -48.356 1.00 73.44 297 PHE A C 1
ATOM 2342 O O . PHE A 1 297 ? 11.632 3.404 -49.011 1.00 73.44 297 PHE A O 1
ATOM 2349 N N . VAL A 1 298 ? 10.994 2.208 -47.240 1.00 68.06 298 VAL A N 1
ATOM 2350 C CA . VAL A 1 298 ? 12.363 2.006 -46.735 1.00 68.06 298 VAL A CA 1
ATOM 2351 C C . VAL A 1 298 ? 13.139 1.031 -47.621 1.00 68.06 298 VAL A C 1
ATOM 2353 O O . VAL A 1 298 ? 14.325 1.254 -47.866 1.00 68.06 298 VAL A O 1
ATOM 2356 N N . ASN A 1 299 ? 12.477 -0.024 -48.105 1.00 74.81 299 ASN A N 1
ATOM 2357 C CA . ASN A 1 299 ? 13.098 -1.035 -48.954 1.00 74.81 299 ASN A CA 1
ATOM 2358 C C . ASN A 1 299 ? 13.382 -0.504 -50.369 1.00 74.81 299 ASN A C 1
ATOM 2360 O O . ASN A 1 299 ? 14.477 -0.719 -50.878 1.00 74.81 299 ASN A O 1
ATOM 2364 N N . ASP A 1 300 ? 12.450 0.251 -50.960 1.00 76.12 300 ASP A N 1
ATOM 2365 C CA . ASP A 1 300 ? 12.596 0.836 -52.303 1.00 76.12 300 ASP A CA 1
ATOM 2366 C C . ASP A 1 300 ? 13.724 1.881 -52.364 1.00 76.12 300 ASP A C 1
ATOM 2368 O O . ASP A 1 300 ? 14.387 2.023 -53.387 1.00 76.12 300 ASP A O 1
ATOM 2372 N N . ASN A 1 301 ? 13.984 2.585 -51.256 1.00 68.56 301 ASN A N 1
ATOM 2373 C CA . ASN A 1 301 ? 15.044 3.595 -51.166 1.00 68.56 301 ASN A CA 1
ATOM 2374 C C . ASN A 1 301 ? 16.390 3.049 -50.650 1.00 68.56 301 ASN A C 1
ATOM 2376 O O . ASN A 1 301 ? 17.333 3.822 -50.484 1.00 68.56 301 ASN A O 1
ATOM 2380 N N . GLY A 1 302 ? 16.494 1.753 -50.332 1.00 64.62 302 GLY A N 1
ATOM 2381 C CA . GLY A 1 302 ? 17.728 1.149 -49.810 1.00 64.62 302 GLY A CA 1
ATOM 2382 C C . GLY A 1 302 ? 18.243 1.758 -48.493 1.00 64.62 302 GLY A C 1
ATOM 2383 O O . GLY A 1 302 ? 19.432 1.663 -48.197 1.00 64.62 302 GLY A O 1
ATOM 2384 N N . LEU A 1 303 ? 17.377 2.404 -47.699 1.00 55.44 303 LEU A N 1
ATOM 2385 C CA . LEU A 1 303 ? 17.790 3.225 -46.549 1.00 55.44 303 LEU A CA 1
ATOM 2386 C C . LEU A 1 303 ? 18.285 2.407 -45.342 1.00 55.44 303 LEU A C 1
ATOM 2388 O O . LEU A 1 303 ? 19.087 2.904 -44.552 1.00 55.44 303 LEU A O 1
ATOM 2392 N N . LEU A 1 304 ? 17.800 1.173 -45.160 1.00 57.94 304 LEU A N 1
ATOM 2393 C CA . LEU A 1 304 ? 18.086 0.327 -43.994 1.00 57.94 304 LEU A CA 1
ATOM 2394 C C . LEU A 1 304 ? 18.138 -1.160 -44.384 1.00 57.94 304 LEU A C 1
ATOM 2396 O O . LEU A 1 304 ? 17.440 -1.597 -45.295 1.00 57.94 304 LEU A O 1
ATOM 2400 N N . LYS A 1 305 ? 18.928 -1.959 -43.649 1.00 68.44 305 LYS A N 1
ATOM 2401 C CA . LYS A 1 305 ? 18.860 -3.431 -43.725 1.00 68.44 305 LYS A CA 1
ATOM 2402 C C . LYS A 1 305 ? 17.460 -3.908 -43.314 1.00 68.44 305 LYS A C 1
ATOM 2404 O O . LYS A 1 305 ? 16.828 -3.298 -42.453 1.00 68.44 305 LYS A O 1
ATOM 2409 N N . SER A 1 306 ? 17.008 -5.028 -43.881 1.00 67.81 306 SER A N 1
ATOM 2410 C CA . SER A 1 306 ? 15.657 -5.573 -43.653 1.00 67.81 306 SER A CA 1
ATOM 2411 C C . SER A 1 306 ? 15.287 -5.715 -42.169 1.00 67.81 306 SER A C 1
ATOM 2413 O O . SER A 1 306 ? 14.162 -5.398 -41.792 1.00 67.81 306 SER A O 1
ATOM 2415 N N . ASP A 1 307 ? 16.242 -6.101 -41.318 1.00 71.69 307 ASP A N 1
ATOM 2416 C CA . ASP A 1 307 ? 16.019 -6.293 -39.878 1.00 71.69 307 ASP A CA 1
ATOM 2417 C C . ASP A 1 307 ? 15.698 -4.977 -39.135 1.00 71.69 307 ASP A C 1
ATOM 2419 O O . ASP A 1 307 ? 14.779 -4.904 -38.315 1.00 71.69 307 ASP A O 1
ATOM 2423 N N . SER A 1 308 ? 16.397 -3.880 -39.459 1.00 66.19 308 SER A N 1
ATOM 2424 C CA . SER A 1 308 ? 16.109 -2.569 -38.861 1.00 66.19 308 SER A CA 1
ATOM 2425 C C . SER A 1 308 ? 14.882 -1.896 -39.477 1.00 66.19 308 SER A C 1
ATOM 2427 O O . SER A 1 308 ? 14.199 -1.140 -38.781 1.00 66.19 308 SER A O 1
ATOM 2429 N N . ALA A 1 309 ? 14.558 -2.198 -40.738 1.00 66.81 309 ALA A N 1
ATOM 2430 C CA . ALA A 1 309 ? 13.353 -1.706 -41.399 1.00 66.81 309 ALA A CA 1
ATOM 2431 C C . ALA A 1 309 ? 12.071 -2.177 -40.688 1.00 66.81 309 ALA A C 1
ATOM 2433 O O . ALA A 1 309 ? 11.171 -1.366 -40.464 1.00 66.81 309 ALA A O 1
ATOM 2434 N N . ASP A 1 310 ? 12.009 -3.441 -40.250 1.00 73.19 310 ASP A N 1
ATOM 2435 C CA . ASP A 1 310 ? 10.846 -3.979 -39.529 1.00 73.19 310 ASP A CA 1
ATOM 2436 C C . ASP A 1 310 ? 10.653 -3.303 -38.159 1.00 73.19 310 ASP A C 1
ATOM 2438 O O . ASP A 1 310 ? 9.535 -2.919 -37.795 1.00 73.19 310 ASP A O 1
ATOM 2442 N N . ARG A 1 311 ? 11.744 -3.061 -37.418 1.00 73.50 311 ARG A N 1
ATOM 2443 C CA . ARG A 1 311 ? 11.692 -2.324 -36.141 1.00 73.50 311 ARG A CA 1
ATOM 2444 C C . ARG A 1 311 ? 11.263 -0.871 -36.329 1.00 73.50 311 ARG A C 1
ATOM 2446 O O . ARG A 1 311 ? 10.449 -0.368 -35.554 1.00 73.50 311 ARG A O 1
ATOM 2453 N N . PHE A 1 312 ? 11.795 -0.197 -37.348 1.00 71.44 312 PHE A N 1
ATOM 2454 C CA . PHE A 1 312 ? 11.457 1.195 -37.636 1.00 71.44 312 PHE A CA 1
ATOM 2455 C C . PHE A 1 312 ? 9.998 1.348 -38.080 1.00 71.44 312 PHE A C 1
ATOM 2457 O O . PHE A 1 312 ? 9.303 2.238 -37.585 1.00 71.44 312 PHE A O 1
ATOM 2464 N N . ALA A 1 313 ? 9.505 0.453 -38.943 1.00 72.12 313 ALA A N 1
ATOM 2465 C CA . ALA A 1 313 ? 8.105 0.416 -39.359 1.00 72.12 313 ALA A CA 1
ATOM 2466 C C . ALA A 1 313 ? 7.163 0.212 -38.162 1.00 72.12 313 ALA A C 1
ATOM 2468 O O . ALA A 1 313 ? 6.134 0.880 -38.063 1.00 72.12 313 ALA A O 1
ATOM 2469 N N . TRP A 1 314 ? 7.530 -0.654 -37.212 1.00 73.69 314 TRP A N 1
ATOM 2470 C CA . TRP A 1 314 ? 6.755 -0.853 -35.987 1.00 73.69 314 TRP A CA 1
ATOM 2471 C C . TRP A 1 314 ? 6.731 0.398 -35.093 1.00 73.69 314 TRP A C 1
ATOM 2473 O O . TRP A 1 314 ? 5.663 0.802 -34.625 1.00 73.69 314 TRP A O 1
ATOM 2483 N N . PHE A 1 315 ? 7.881 1.051 -34.895 1.00 75.81 315 PHE A N 1
ATOM 2484 C CA . PHE A 1 315 ? 7.993 2.261 -34.071 1.00 75.81 315 PHE A CA 1
ATOM 2485 C C . PHE A 1 315 ? 7.216 3.445 -34.649 1.00 75.81 315 PHE A C 1
ATOM 2487 O O . PHE A 1 315 ? 6.429 4.076 -33.945 1.00 75.81 315 PHE A O 1
ATOM 2494 N N . THR A 1 316 ? 7.408 3.738 -35.933 1.00 76.19 316 THR A N 1
ATOM 2495 C CA . THR A 1 316 ? 6.735 4.850 -36.622 1.00 76.19 316 THR A CA 1
ATOM 2496 C C . THR A 1 316 ? 5.227 4.647 -36.694 1.00 76.19 316 THR A C 1
ATOM 2498 O O . THR A 1 316 ? 4.470 5.572 -36.402 1.00 76.19 316 THR A O 1
ATOM 2501 N N . ALA A 1 317 ? 4.774 3.425 -36.982 1.00 74.62 317 ALA A N 1
ATOM 2502 C CA . ALA A 1 317 ? 3.355 3.102 -36.970 1.00 74.62 317 ALA A CA 1
ATOM 2503 C C . ALA A 1 317 ? 2.748 3.192 -35.559 1.00 74.62 317 ALA A C 1
ATOM 2505 O O . ALA A 1 317 ? 1.582 3.561 -35.420 1.00 74.62 317 ALA A O 1
ATOM 2506 N N . SER A 1 318 ? 3.513 2.871 -34.509 1.00 77.25 318 SER A N 1
ATOM 2507 C CA . SER A 1 318 ? 3.053 3.002 -33.118 1.00 77.25 318 SER A CA 1
ATOM 2508 C C . SER A 1 318 ? 2.969 4.470 -32.701 1.00 77.25 318 SER A C 1
ATOM 2510 O O . SER A 1 318 ? 1.978 4.886 -32.104 1.00 77.25 318 SER A O 1
ATOM 2512 N N . ALA A 1 319 ? 3.960 5.282 -33.084 1.00 76.19 319 ALA A N 1
ATOM 2513 C CA . ALA A 1 319 ? 3.971 6.721 -32.831 1.00 76.19 319 ALA A CA 1
ATOM 2514 C C . ALA A 1 319 ? 2.781 7.429 -33.500 1.00 76.19 319 ALA A C 1
ATOM 2516 O O . ALA A 1 319 ? 2.106 8.237 -32.865 1.00 76.19 319 ALA A O 1
ATOM 2517 N N . LEU A 1 320 ? 2.463 7.068 -34.747 1.00 71.75 320 LEU A N 1
ATOM 2518 C CA . LEU A 1 320 ? 1.324 7.618 -35.490 1.00 71.75 320 LEU A CA 1
ATOM 2519 C C . LEU A 1 320 ? -0.038 7.303 -34.858 1.00 71.75 320 LEU A C 1
ATOM 2521 O O . LEU A 1 320 ? -0.964 8.087 -35.029 1.00 71.75 320 LEU A O 1
ATOM 2525 N N . VAL A 1 321 ? -0.171 6.197 -34.119 1.00 72.88 321 VAL A N 1
ATOM 2526 C CA . VAL A 1 321 ? -1.404 5.860 -33.382 1.00 72.88 321 VAL A CA 1
ATOM 2527 C C . VAL A 1 321 ? -1.428 6.515 -31.995 1.00 72.88 321 VAL A C 1
ATOM 2529 O O . VAL A 1 321 ? -2.480 6.968 -31.542 1.00 72.88 321 VAL A O 1
ATOM 2532 N N . ALA A 1 322 ? -0.277 6.614 -31.323 1.00 78.06 322 ALA A N 1
ATOM 2533 C CA . ALA A 1 322 ? -0.182 7.204 -29.990 1.00 78.06 322 ALA A CA 1
ATOM 2534 C C . ALA A 1 322 ? -0.407 8.727 -29.991 1.00 78.06 322 ALA A C 1
ATOM 2536 O O . ALA A 1 322 ? -1.048 9.254 -29.082 1.00 78.06 322 ALA A O 1
ATOM 2537 N N . LEU A 1 323 ? 0.078 9.439 -31.014 1.00 73.69 323 LEU A N 1
ATOM 2538 C CA . LEU A 1 323 ? -0.007 10.903 -31.084 1.00 73.69 323 LEU A CA 1
ATOM 2539 C C . LEU A 1 323 ? -1.460 11.429 -31.170 1.00 73.69 323 LEU A C 1
ATOM 2541 O O . LEU A 1 323 ? -1.796 12.333 -30.401 1.00 73.69 323 LEU A O 1
ATOM 2545 N N . PRO A 1 324 ? -2.366 10.857 -31.991 1.00 73.19 324 PRO A N 1
ATOM 2546 C CA . PRO A 1 324 ? -3.785 11.221 -31.981 1.00 73.19 324 PRO A CA 1
ATOM 2547 C C . PRO A 1 324 ? -4.495 10.873 -30.668 1.00 73.19 324 PRO A C 1
ATOM 2549 O O . PRO A 1 324 ? -5.310 11.660 -30.182 1.00 73.19 324 PRO A O 1
ATOM 2552 N N . MET A 1 325 ? -4.174 9.725 -30.058 1.00 77.69 325 MET A N 1
ATOM 2553 C CA . MET A 1 325 ? -4.736 9.335 -28.756 1.00 77.69 325 MET A CA 1
ATOM 2554 C C . MET A 1 325 ? -4.333 10.327 -27.658 1.00 77.69 325 MET A C 1
ATOM 2556 O O . MET A 1 325 ? -5.170 10.769 -26.875 1.00 77.69 325 MET A O 1
ATOM 2560 N N . PHE A 1 326 ? -3.070 10.753 -27.640 1.00 76.94 326 PHE A N 1
ATOM 2561 C CA . PHE A 1 326 ? -2.593 11.760 -26.697 1.00 76.94 326 PHE A CA 1
ATOM 2562 C C . PHE A 1 326 ? -3.230 13.136 -26.940 1.00 76.94 326 PHE A C 1
ATOM 2564 O O . PHE A 1 326 ? -3.619 13.823 -25.993 1.00 76.94 326 PHE A O 1
ATOM 2571 N N . TYR A 1 327 ? -3.385 13.538 -28.203 1.00 76.12 327 TYR A N 1
ATOM 2572 C CA . TYR A 1 327 ? -3.997 14.819 -28.550 1.00 76.12 327 TYR A CA 1
ATOM 2573 C C . TYR A 1 327 ? -5.482 14.871 -28.163 1.00 76.12 327 TYR A C 1
ATOM 2575 O O . TYR A 1 327 ? -5.928 15.828 -27.528 1.00 76.12 327 TYR A O 1
ATOM 2583 N N . THR A 1 328 ? -6.245 13.817 -28.463 1.00 79.81 328 THR A N 1
ATOM 2584 C CA . THR A 1 328 ? -7.658 13.705 -28.060 1.00 79.81 328 THR A CA 1
ATOM 2585 C C . THR A 1 328 ? -7.815 13.659 -26.538 1.00 79.81 328 THR A C 1
ATOM 2587 O O . THR A 1 328 ? -8.678 14.351 -25.996 1.00 79.81 328 THR A O 1
ATOM 2590 N N . TYR A 1 329 ? -6.929 12.955 -25.825 1.00 78.44 329 TYR A N 1
ATOM 2591 C CA . TYR A 1 329 ? -6.868 12.981 -24.363 1.00 78.44 329 TYR A CA 1
ATOM 2592 C C . TYR A 1 329 ? -6.607 14.390 -23.806 1.00 78.44 329 TYR A C 1
ATOM 2594 O O . TYR A 1 329 ? -7.303 14.824 -22.883 1.00 78.44 329 TYR A O 1
ATOM 2602 N N . LYS A 1 330 ? -5.665 15.156 -24.378 1.00 80.31 330 LYS A N 1
ATOM 2603 C CA . LYS A 1 330 ? -5.459 16.561 -23.980 1.00 80.31 330 LYS A CA 1
ATOM 2604 C C . LYS A 1 330 ? -6.689 17.426 -24.256 1.00 80.31 330 LYS A C 1
ATOM 2606 O O . LYS A 1 330 ? -7.023 18.266 -23.426 1.00 80.31 330 LYS A O 1
ATOM 2611 N N . MET A 1 331 ? -7.383 17.214 -25.374 1.00 80.31 331 MET A N 1
ATOM 2612 C CA . MET A 1 331 ? -8.594 17.974 -25.708 1.00 80.31 331 MET A CA 1
ATOM 2613 C C . MET A 1 331 ? -9.742 17.690 -24.730 1.00 80.31 331 MET A C 1
ATOM 2615 O O . MET A 1 331 ? -10.390 18.622 -24.251 1.00 80.31 331 MET A O 1
ATOM 2619 N N . LEU A 1 332 ? -9.961 16.419 -24.383 1.00 74.06 332 LEU A N 1
ATOM 2620 C CA . LEU A 1 332 ? -10.990 16.010 -23.423 1.00 74.06 332 LEU A CA 1
ATOM 2621 C C . LEU A 1 332 ? -10.651 16.450 -21.995 1.00 74.06 332 LEU A C 1
ATOM 2623 O O . LEU A 1 332 ? -11.505 17.020 -21.316 1.00 74.06 332 LEU A O 1
ATOM 2627 N N . SER A 1 333 ? -9.405 16.260 -21.550 1.00 71.81 333 SER A N 1
ATOM 2628 C CA . SER A 1 333 ? -8.976 16.705 -20.217 1.00 71.81 333 SER A CA 1
ATOM 2629 C C . SER A 1 333 ? -9.076 18.225 -20.073 1.00 71.81 333 SER A C 1
ATOM 2631 O O . SER A 1 333 ? -9.597 18.696 -19.067 1.00 71.81 333 SER A O 1
ATOM 2633 N N . ALA A 1 334 ? -8.705 19.005 -21.093 1.00 74.25 334 ALA A N 1
ATOM 2634 C CA . ALA A 1 334 ? -8.864 20.460 -21.074 1.00 74.25 334 ALA A CA 1
ATOM 2635 C C . ALA A 1 334 ? -10.339 20.907 -21.046 1.00 74.25 334 ALA A C 1
ATOM 2637 O O . ALA A 1 334 ? -10.670 21.911 -20.412 1.00 74.25 334 ALA A O 1
ATOM 2638 N N . ALA A 1 335 ? -11.245 20.187 -21.715 1.00 73.06 335 ALA A N 1
ATOM 2639 C CA . ALA A 1 335 ? -12.679 20.476 -21.661 1.00 73.06 335 ALA A CA 1
ATOM 2640 C C . ALA A 1 335 ? -13.269 20.193 -20.269 1.00 73.06 335 ALA A C 1
ATOM 2642 O O . ALA A 1 335 ? -13.984 21.035 -19.724 1.00 73.06 335 ALA A O 1
ATOM 2643 N N . ILE A 1 336 ? -12.925 19.048 -19.672 1.00 74.75 336 ILE A N 1
ATOM 2644 C CA . ILE A 1 336 ? -13.383 18.663 -18.329 1.00 74.75 336 ILE A CA 1
ATOM 2645 C C . ILE A 1 336 ? -12.809 19.616 -17.275 1.00 74.75 336 ILE A C 1
ATOM 2647 O O . ILE A 1 336 ? -13.552 20.101 -16.424 1.00 74.75 336 ILE A O 1
ATOM 2651 N N . TRP A 1 337 ? -11.521 19.957 -17.368 1.00 64.69 337 TRP A N 1
ATOM 2652 C CA . TRP A 1 337 ? -10.869 20.862 -16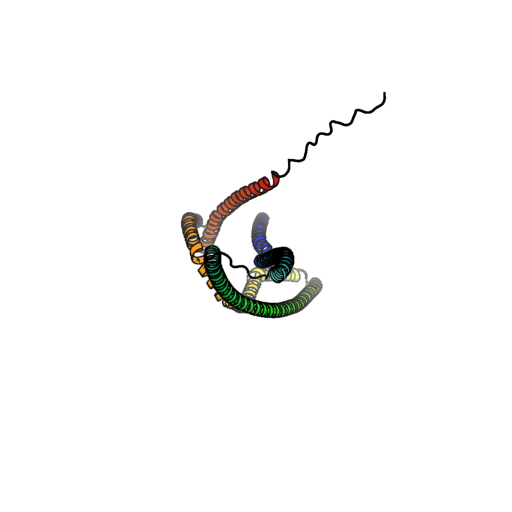.421 1.00 64.69 337 TRP A CA 1
ATOM 2653 C C . TRP A 1 337 ? -11.471 22.266 -16.467 1.00 64.69 337 TRP A C 1
ATOM 2655 O O . TRP A 1 337 ? -11.769 22.847 -15.425 1.00 64.69 337 TRP A O 1
ATOM 2665 N N . ARG A 1 338 ? -11.739 22.802 -17.667 1.00 65.56 338 ARG A N 1
ATOM 2666 C CA . ARG A 1 338 ? -12.442 24.089 -17.807 1.00 65.56 338 ARG A CA 1
ATOM 2667 C C . ARG A 1 338 ? -13.842 24.044 -17.201 1.00 65.56 338 ARG A C 1
ATOM 2669 O O . ARG A 1 338 ? -14.254 25.015 -16.572 1.00 65.56 338 ARG A O 1
ATOM 2676 N N . LYS A 1 339 ? -14.553 22.921 -17.339 1.00 65.12 339 LYS A N 1
ATOM 2677 C CA . LYS A 1 339 ? -15.885 22.735 -16.747 1.00 65.12 339 LYS A CA 1
ATOM 2678 C C . LYS A 1 339 ? -15.831 22.672 -15.214 1.00 65.12 339 LYS A C 1
ATOM 2680 O O . LYS A 1 339 ? -16.676 23.278 -14.564 1.00 65.12 339 LYS A O 1
ATOM 2685 N N . ALA A 1 340 ? -14.817 22.017 -14.644 1.00 59.81 340 ALA A N 1
ATOM 2686 C CA . ALA A 1 340 ? -14.592 21.970 -13.197 1.00 59.81 340 ALA A CA 1
ATOM 2687 C C . ALA A 1 340 ? -14.233 23.351 -12.613 1.00 59.81 340 ALA A C 1
ATOM 2689 O O . ALA A 1 340 ? -14.782 23.749 -11.588 1.00 59.81 340 ALA A O 1
ATOM 2690 N N . VAL A 1 341 ? -13.382 24.119 -13.302 1.00 67.88 341 VAL A N 1
ATOM 2691 C CA . VAL A 1 341 ? -13.011 25.485 -12.890 1.00 67.88 341 VAL A CA 1
ATOM 2692 C C . VAL A 1 341 ? -14.205 26.443 -12.974 1.00 67.88 341 VAL A C 1
ATOM 2694 O O . VAL A 1 341 ? -14.432 27.223 -12.051 1.00 67.88 341 VAL A O 1
ATOM 2697 N N . ALA A 1 342 ? -15.016 26.362 -14.035 1.00 61.44 342 ALA A N 1
ATOM 2698 C CA . ALA A 1 342 ? -16.221 27.184 -14.163 1.00 61.44 342 ALA A CA 1
ATOM 2699 C C . ALA A 1 342 ? -17.250 26.898 -13.053 1.00 61.44 342 ALA A C 1
ATOM 2701 O O . ALA A 1 342 ? -17.874 27.829 -12.545 1.00 61.44 342 ALA A O 1
ATOM 2702 N N . ALA A 1 343 ? -17.389 25.634 -12.634 1.00 56.50 343 ALA A N 1
ATOM 2703 C CA . ALA A 1 343 ? -18.278 25.248 -11.538 1.00 56.50 343 ALA A CA 1
ATOM 2704 C C . ALA A 1 343 ? -17.829 25.811 -10.175 1.00 56.50 343 ALA A C 1
ATOM 2706 O O . ALA A 1 343 ? -18.675 26.173 -9.362 1.00 56.50 343 ALA A O 1
ATOM 2707 N N . GLN A 1 344 ? -16.521 25.948 -9.931 1.00 56.66 344 GLN A N 1
ATOM 2708 C CA . GLN A 1 344 ? -16.012 26.613 -8.723 1.00 56.66 344 GLN A CA 1
ATOM 2709 C C . GLN A 1 344 ? -16.215 28.138 -8.745 1.00 56.66 344 GLN A C 1
ATOM 2711 O O . GLN A 1 344 ? -16.419 28.741 -7.694 1.00 56.66 344 GLN A O 1
ATOM 2716 N N . GLY A 1 345 ? -16.183 28.772 -9.922 1.00 54.09 345 GLY A N 1
ATOM 2717 C CA . GLY A 1 345 ? -16.238 30.233 -10.047 1.00 54.09 345 GLY A CA 1
ATOM 2718 C C . GLY A 1 345 ? -17.621 30.873 -9.859 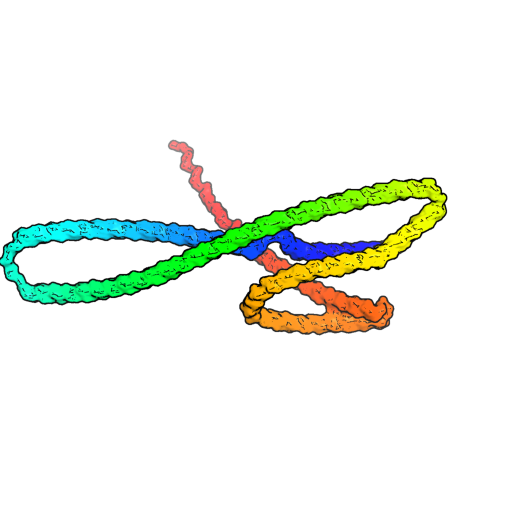1.00 54.09 345 GLY A C 1
ATOM 2719 O O . GLY A 1 345 ? -17.693 32.048 -9.509 1.00 54.09 345 GLY A O 1
ATOM 2720 N N . SER A 1 346 ? -18.730 30.147 -10.060 1.00 51.59 346 SER A N 1
ATOM 2721 C CA . SER A 1 346 ? -20.075 30.762 -10.068 1.00 51.59 346 SER A CA 1
ATOM 2722 C C . SER A 1 346 ? -20.774 30.839 -8.698 1.00 51.59 346 SER A C 1
ATOM 2724 O O . SER A 1 346 ? -21.931 31.253 -8.628 1.00 51.59 346 SER A O 1
ATOM 2726 N N . GLY A 1 347 ? -20.114 30.447 -7.603 1.00 43.91 347 GLY A N 1
ATOM 2727 C CA . GLY A 1 347 ? -20.734 30.348 -6.272 1.00 43.91 347 GLY A CA 1
ATOM 2728 C C . GLY A 1 347 ? -20.700 31.613 -5.400 1.00 43.91 347 GLY A C 1
ATOM 2729 O O . GLY A 1 347 ? -21.204 31.581 -4.281 1.00 43.91 347 GLY A O 1
ATOM 2730 N N . GLY A 1 348 ? -20.108 32.723 -5.852 1.00 43.53 348 GLY A N 1
ATOM 2731 C CA . GLY A 1 348 ? -19.626 33.765 -4.934 1.00 43.53 348 GLY A CA 1
ATOM 2732 C C . GLY A 1 348 ? -20.001 35.206 -5.269 1.00 43.53 348 GLY A C 1
ATOM 2733 O O . GLY A 1 348 ? -19.120 36.058 -5.290 1.00 43.53 348 GLY A O 1
ATOM 2734 N N . THR A 1 349 ? -21.266 35.545 -5.544 1.00 45.06 349 THR A N 1
ATOM 2735 C CA . THR A 1 349 ? -21.654 36.976 -5.611 1.00 45.06 349 THR A CA 1
ATOM 2736 C C . THR A 1 349 ? -23.099 37.236 -5.189 1.00 45.06 349 THR A C 1
ATOM 2738 O O . THR A 1 349 ? -23.907 37.789 -5.924 1.00 45.06 349 THR A O 1
ATOM 2741 N N . ARG A 1 350 ? -23.446 36.869 -3.952 1.00 43.28 350 ARG A N 1
ATOM 2742 C CA . ARG A 1 350 ? -24.663 37.369 -3.287 1.00 43.28 350 ARG A CA 1
ATOM 2743 C C . ARG A 1 350 ? -24.315 37.983 -1.931 1.00 43.28 350 ARG A C 1
ATOM 2745 O O . ARG A 1 350 ? -24.898 37.650 -0.906 1.00 43.28 350 ARG A O 1
ATOM 2752 N N . SER A 1 351 ? -23.335 38.888 -1.919 1.00 46.41 351 SER A N 1
ATOM 2753 C CA . SER A 1 351 ? -23.023 39.691 -0.734 1.00 46.41 351 SER A CA 1
ATOM 2754 C C . SER A 1 351 ? -23.825 40.993 -0.752 1.00 46.41 351 SER A C 1
ATOM 2756 O O . SER A 1 351 ? -23.499 41.955 -1.441 1.00 46.41 351 SER A O 1
ATOM 2758 N N . LYS A 1 352 ? -24.949 40.947 -0.033 1.00 46.97 352 LYS A N 1
ATOM 2759 C CA . LYS A 1 352 ? -25.552 42.016 0.779 1.00 46.97 352 LYS A CA 1
ATOM 2760 C C . LYS A 1 352 ? -25.172 43.458 0.398 1.00 46.97 352 LYS A C 1
ATOM 2762 O O . LYS A 1 352 ? -24.360 44.099 1.059 1.00 46.97 352 LYS A O 1
ATOM 2767 N N . LYS A 1 353 ? -25.887 44.034 -0.572 1.00 43.91 353 LYS A N 1
ATOM 2768 C CA . LYS A 1 353 ? -26.023 45.495 -0.705 1.00 43.91 353 LYS A CA 1
ATOM 2769 C C . LYS A 1 353 ? -26.971 45.988 0.399 1.00 43.91 353 LYS A C 1
ATOM 2771 O O . LYS A 1 353 ? -28.143 46.255 0.158 1.00 43.91 353 LYS A O 1
ATOM 2776 N N . ALA A 1 354 ? -26.490 45.984 1.641 1.00 45.47 354 ALA A N 1
ATOM 2777 C CA . ALA A 1 354 ? -27.244 46.452 2.795 1.00 45.47 354 ALA A CA 1
ATOM 2778 C C . ALA A 1 354 ? -27.307 47.987 2.772 1.00 45.47 354 ALA A C 1
ATOM 2780 O O . ALA A 1 354 ? -26.299 48.686 2.825 1.00 45.47 354 ALA A O 1
ATOM 2781 N N . SER A 1 355 ? -28.534 48.477 2.630 1.00 47.81 355 SER A N 1
ATOM 2782 C CA . SER A 1 355 ? -28.965 49.870 2.700 1.00 47.81 355 SER A CA 1
ATOM 2783 C C . SER A 1 355 ? -28.371 50.605 3.910 1.00 47.81 355 SER A C 1
ATOM 2785 O O . SER A 1 355 ? -28.791 50.365 5.039 1.00 47.81 355 SER A O 1
ATOM 2787 N N . ASN A 1 356 ? -27.471 51.564 3.675 1.00 49.56 356 ASN A N 1
ATOM 2788 C CA . ASN A 1 356 ? -26.913 52.433 4.718 1.00 49.56 356 ASN A CA 1
ATOM 2789 C C . ASN A 1 356 ? -27.520 53.858 4.702 1.00 49.56 356 ASN A C 1
ATOM 2791 O O . ASN A 1 356 ? -26.834 54.833 4.988 1.00 49.56 356 ASN A O 1
ATOM 2795 N N . ARG A 1 357 ? -28.796 54.021 4.303 1.00 45.56 357 ARG A N 1
ATOM 2796 C CA . ARG A 1 357 ? -29.375 55.347 3.971 1.00 45.56 357 ARG A CA 1
ATOM 2797 C C . ARG A 1 357 ? -30.241 56.021 5.051 1.00 45.56 357 ARG A C 1
ATOM 2799 O O . ARG A 1 357 ? -30.998 56.922 4.714 1.00 45.56 357 ARG A O 1
ATOM 2806 N N . ARG A 1 358 ? -30.187 55.659 6.335 1.00 46.34 358 ARG A N 1
ATOM 2807 C CA . ARG A 1 358 ? -30.982 56.384 7.356 1.00 46.34 358 ARG A CA 1
ATOM 2808 C C . ARG A 1 358 ? -30.261 56.533 8.689 1.00 46.34 358 ARG A C 1
ATOM 2810 O O . ARG A 1 358 ? -30.545 55.785 9.615 1.00 46.34 358 ARG A O 1
ATOM 2817 N N . ARG A 1 359 ? -29.373 57.527 8.809 1.00 47.47 359 ARG A N 1
ATOM 2818 C CA . ARG A 1 359 ? -29.025 58.107 10.120 1.00 47.47 359 ARG A CA 1
ATOM 2819 C C . ARG A 1 359 ? -28.406 59.508 10.011 1.00 47.47 359 ARG A C 1
ATOM 2821 O O . ARG A 1 359 ? -27.273 59.716 10.410 1.00 47.47 359 ARG A O 1
ATOM 2828 N N . THR A 1 360 ? -29.154 60.474 9.487 1.00 54.81 360 THR A N 1
ATOM 2829 C CA . THR A 1 360 ? -28.814 61.909 9.576 1.00 54.81 360 THR A CA 1
ATOM 2830 C C . THR A 1 360 ? -30.091 62.731 9.742 1.00 54.81 360 THR A C 1
ATOM 2832 O O . THR A 1 360 ? -30.522 63.433 8.841 1.00 54.81 360 THR A O 1
ATOM 2835 N N . GLN A 1 361 ? -30.740 62.597 10.897 1.00 52.16 361 GLN A N 1
ATOM 2836 C CA . GLN A 1 361 ? -31.750 63.542 11.384 1.00 52.16 361 GLN A CA 1
ATOM 2837 C C . GLN A 1 361 ? -31.691 63.517 12.912 1.00 52.16 361 GLN A C 1
ATOM 2839 O O . GLN A 1 361 ? -32.324 62.680 13.547 1.00 52.16 361 GLN A O 1
ATOM 2844 N N . ARG A 1 362 ? -30.824 64.357 13.476 1.00 45.66 362 ARG A N 1
ATOM 2845 C CA . ARG A 1 362 ? -30.871 64.884 14.849 1.00 45.66 362 ARG A CA 1
ATOM 2846 C C . ARG A 1 362 ? -29.670 65.811 15.005 1.00 45.66 362 ARG A C 1
ATOM 2848 O O . ARG A 1 362 ? -28.600 65.368 15.399 1.00 45.66 362 ARG A O 1
ATOM 2855 N N . VAL A 1 363 ? -29.851 67.057 14.593 1.00 51.78 363 VAL A N 1
ATOM 2856 C CA . VAL A 1 363 ? -29.075 68.197 15.079 1.00 51.78 363 VAL A CA 1
ATOM 2857 C C . VAL A 1 363 ? -30.109 69.301 15.266 1.00 51.78 363 VAL A C 1
ATOM 2859 O O . VAL A 1 363 ? -30.629 69.836 14.294 1.00 51.78 363 VAL A O 1
ATOM 2862 N N . ASP A 1 364 ? -30.513 69.442 16.521 1.00 54.12 364 ASP A N 1
ATOM 2863 C CA . ASP A 1 364 ? -30.771 70.688 17.237 1.00 54.12 364 ASP A CA 1
ATOM 2864 C C . ASP A 1 364 ? -31.694 71.728 16.576 1.00 54.12 364 ASP A C 1
ATOM 2866 O O . ASP A 1 364 ? -31.314 72.520 15.714 1.00 54.12 364 ASP A O 1
ATOM 2870 N N . SER A 1 365 ? -32.930 71.752 17.077 1.00 43.44 365 SER A N 1
ATOM 2871 C CA . SER A 1 365 ? -33.726 72.965 17.288 1.00 43.44 365 SER A CA 1
ATOM 2872 C C . SER A 1 365 ? -34.170 72.988 18.741 1.00 43.44 365 SER A C 1
ATOM 2874 O O . SER A 1 365 ? -34.425 71.878 19.271 1.00 43.44 365 SER A O 1
#

pLDDT: mean 77.7, std 16.17, range [35.62, 97.19]

Secondary structure (DSSP, 8-state):
-HHHHHHHHHHHHHHHHHHHHHHHHHHTTTS--S-HHHHHHHHHHHHHHHHHHHHHHHHHHHHHHHHHHHHHHHHHHHHHHHHHHHHHHHHHHH-S-----HHHHHHHHHHHHHHHHHHHHHHHHHHHHHHHHHHHHHHHHHHHHHHHHHHHHHHHHHHHHHHHHHHHHHHHHHHHHHHHHHHHHHHHHHHHHHHHHHHHHHHS-HHHHHHHHHHHHHHHHHIIIIIHHHHHHHHHHHHHHHHHHHHHHHHHHHHHHHHHHHHHHHHHHHHHHHHHHHHHHHHHHHHHHHHHHHHHHHHHTT-S-HHHHHHHHHHHHHHHHHHHHHHHHHHHHHHHHHHHHHHHHTT------------------